Protein AF-A0A382K714-F1 (afdb_monomer)

Mean predicted aligned error: 9.82 Å

Solvent-accessible surface ar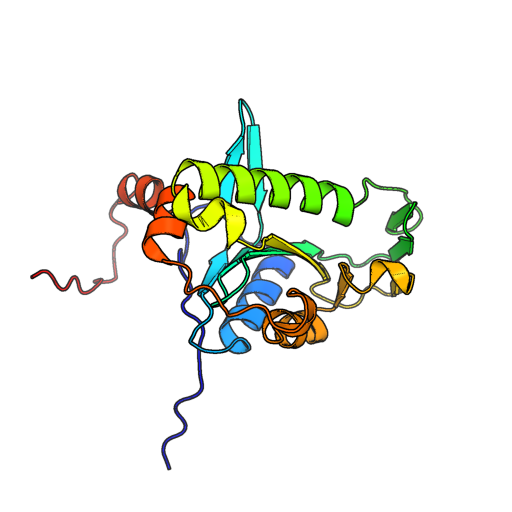ea (backbone atoms only — not comparable to full-atom values): 11906 Å² total; per-residue (Å²): 136,88,82,83,75,62,54,22,50,73,50,70,94,83,84,72,78,85,73,49,74,34,48,47,52,44,53,49,50,40,35,66,59,27,55,54,74,27,34,42,36,52,66,43,65,39,83,48,94,96,46,66,49,79,36,56,27,38,36,41,40,49,46,36,37,36,37,36,42,71,37,73,52,86,43,37,36,41,38,48,98,89,42,30,30,51,63,88,40,82,51,83,47,61,68,62,56,47,47,53,51,35,54,51,50,48,53,44,42,28,71,68,38,60,88,39,58,92,60,65,43,64,45,54,37,40,32,23,44,53,86,31,85,37,76,48,66,38,76,89,44,50,84,39,41,44,45,42,86,54,46,36,63,49,72,68,36,60,73,83,78,43,66,91,91,65,76,70,44,81,58,59,59,70,59,50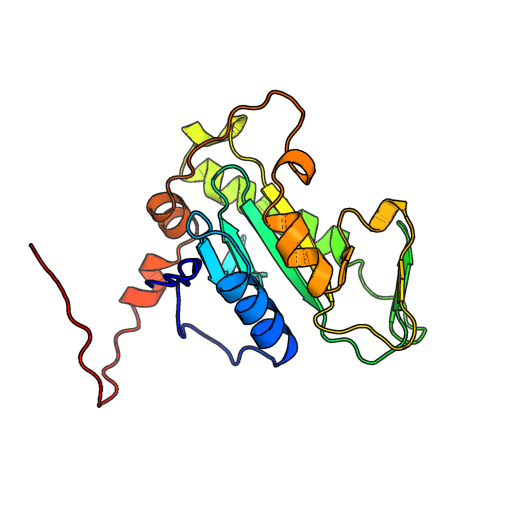,38,50,46,60,44,63,63,62,61,57,68,74,61,80,70,92,69,86,86,77,91,78,88,78,83,85,131

Nearest PDB structures (foldseek):
  8gh6-assembly1_A  TM=4.446E-01  e=1.178E-03  Bombyx mori
  8ibx-assembly1_C  TM=4.767E-01  e=1.523E-03  Bombyx mori
  8ibz-assembly1_C  TM=4.421E-01  e=1.538E-02  Bombyx mori
  1y88-assembly1_A  TM=4.914E-01  e=2.261E-02  Archaeoglobus fulgidus
  6p4w-assembly1_B  TM=5.221E-01  e=3.544E-02  Sulfurisphaera tokodaii str. 7

Organism: NCBI:txid408172

Sequence (203 aa):
MNYFQHVAEQWNLHGGEPVNDAESMVIRALVDGLPDDHTVIPSISIPHRRRRDEIDAIVVTPHVLVLVETKGIYKPVRVTEQLYEVGGERRDHPVNITELKAKRLKGKVVKALPDLKRKLWVHHQVVFAWQPPIYDVEESMKRWVCLLPQAVGRIADPELFTSPGNVPVDLPVDKVLQALGVGAEARRRQETFKQYRTNVLLE

Secondary structure (DSSP, 8-state):
-------PEEP-SS-SSPPPHHHHHHHHHHHHHS-TT-EEEEEEEEEETTEEEEEEEEEE-SSEEEEEEEE---S-EEE-SS-EEETTEEE--HHHHHHHHHHHHHHHHHHH-GGGTTT-EEEEEEEESS--SSEEE-GGGTTTEEEHHHHHHHHH-GGGTS-TT-------HHHHHHHHTHHHHHHTT----SS--------

Radius of gyration: 17.84 Å; Cα contacts (8 Å, |Δi|>4): 333; chains: 1; bounding box: 52×54×41 Å

Foldseek 3Di:
DDPPQFFAAEDPPDQDDDQDPQLVLLQVLQRNQAGNQKYKYAFAWFDDPPDTDTFGIWIDHLQAIEGEAEDAAQFAWAADPVFTDGNNDTDDHVQVVQVVVQVVLLVLLCVLVVVCNVRYHYHYAYEYSDDHPHDHHDPVCPLRYDYSVVPSVCVNDCCSRDPPPDDGHRDPVVSSCVSSVVPVSVVVPPDDDDDDDDDDDDD

pLDDT: mean 78.13, std 22.32, range [25.03, 98.62]

Structure (mmCIF, N/CA/C/O backbone):
data_AF-A0A382K714-F1
#
_entry.id   AF-A0A382K714-F1
#
loop_
_atom_site.group_PDB
_atom_site.id
_atom_site.type_symbol
_atom_site.label_atom_id
_atom_site.label_alt_id
_atom_site.label_comp_id
_atom_site.label_asym_id
_atom_site.label_entity_id
_atom_site.label_seq_id
_atom_site.pdbx_PDB_ins_code
_atom_site.Cartn_x
_atom_site.Cartn_y
_atom_site.Cartn_z
_atom_site.occupancy
_atom_site.B_iso_or_equiv
_atom_site.auth_seq_id
_atom_site.auth_comp_id
_atom_site.auth_asym_id
_atom_site.auth_atom_id
_atom_site.pdbx_PDB_model_num
ATOM 1 N N . MET A 1 1 ? -12.607 -35.360 3.530 1.00 33.28 1 MET A N 1
ATOM 2 C CA . MET A 1 1 ? -11.443 -34.534 3.910 1.00 33.28 1 MET A CA 1
ATOM 3 C C . MET A 1 1 ? -11.775 -33.119 3.461 1.00 33.28 1 MET A C 1
ATOM 5 O O . MET A 1 1 ? -11.770 -32.866 2.267 1.00 33.28 1 MET A O 1
ATOM 9 N N . ASN A 1 2 ? -12.257 -32.280 4.381 1.00 31.95 2 ASN A N 1
ATOM 10 C CA . ASN A 1 2 ? -12.770 -30.942 4.070 1.00 31.95 2 ASN A CA 1
ATOM 11 C C . ASN A 1 2 ? -11.602 -29.957 3.961 1.00 31.95 2 ASN A C 1
ATOM 13 O O . ASN A 1 2 ? -10.974 -29.662 4.972 1.00 31.95 2 ASN A O 1
ATOM 17 N N . TYR A 1 3 ? -11.334 -29.452 2.758 1.00 29.95 3 TYR A N 1
ATOM 18 C CA . TYR A 1 3 ? -10.496 -28.272 2.540 1.00 29.95 3 TYR A CA 1
ATOM 19 C C . TYR A 1 3 ? -11.421 -27.058 2.415 1.00 29.95 3 TYR A C 1
ATOM 21 O O . TYR A 1 3 ? -11.871 -26.726 1.323 1.00 29.95 3 TYR A O 1
ATOM 29 N N . PHE A 1 4 ? -11.749 -26.419 3.537 1.00 34.72 4 PHE A N 1
ATOM 30 C CA . PHE A 1 4 ? -12.212 -25.033 3.507 1.00 34.72 4 PHE A CA 1
ATOM 31 C C . PHE A 1 4 ? -10.948 -24.169 3.444 1.00 34.7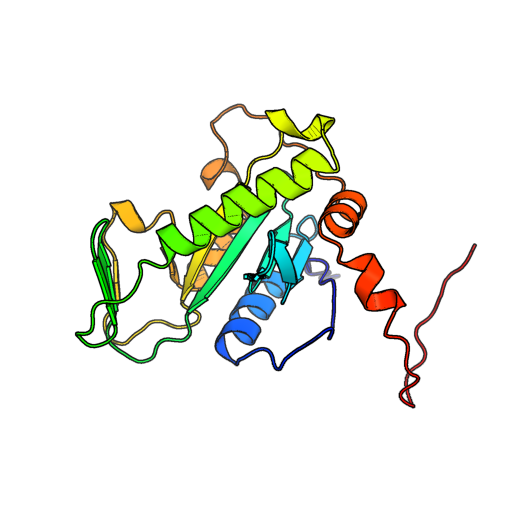2 4 PHE A C 1
ATOM 33 O O . PHE A 1 4 ? -10.214 -24.094 4.424 1.00 34.72 4 PHE A O 1
ATOM 40 N N . GLN A 1 5 ? -10.625 -23.633 2.264 1.00 37.00 5 GLN A N 1
ATOM 41 C CA . GLN A 1 5 ? -9.500 -22.712 2.085 1.00 37.00 5 GLN A CA 1
ATOM 42 C C . GLN A 1 5 ? -9.974 -21.280 2.356 1.00 37.00 5 GLN A C 1
ATOM 44 O O . GLN A 1 5 ? -11.007 -20.863 1.841 1.00 37.00 5 GLN A O 1
ATOM 49 N N . HIS A 1 6 ? -9.221 -20.593 3.212 1.00 37.22 6 HIS A N 1
ATOM 50 C CA . HIS A 1 6 ? -9.400 -19.219 3.679 1.00 37.22 6 HIS A CA 1
ATOM 51 C C . HIS A 1 6 ? -9.548 -18.226 2.514 1.00 37.22 6 HIS A C 1
ATOM 53 O O . HIS A 1 6 ? -8.746 -18.264 1.584 1.00 37.22 6 HIS A O 1
ATOM 59 N N . VAL A 1 7 ? -10.557 -17.351 2.563 1.00 43.78 7 VAL A N 1
ATOM 60 C CA . VAL A 1 7 ? -10.784 -16.285 1.570 1.00 43.78 7 VAL A CA 1
ATOM 61 C C . VAL A 1 7 ? -11.096 -14.995 2.327 1.00 43.78 7 VAL A C 1
ATOM 63 O O . VAL A 1 7 ? -12.019 -14.984 3.141 1.00 43.78 7 VAL A O 1
ATOM 66 N N . ALA A 1 8 ? -10.341 -13.924 2.069 1.00 41.22 8 ALA A N 1
ATOM 67 C CA . ALA A 1 8 ? -10.614 -12.601 2.630 1.00 41.22 8 ALA A CA 1
ATOM 68 C C . ALA A 1 8 ? -11.960 -12.055 2.119 1.00 41.22 8 ALA A C 1
ATOM 70 O O . ALA A 1 8 ? -12.325 -12.254 0.956 1.00 41.22 8 ALA A O 1
ATOM 71 N N . GLU A 1 9 ? -12.700 -11.323 2.956 1.00 47.41 9 GLU A N 1
ATOM 72 C CA . GLU A 1 9 ? -13.953 -10.705 2.514 1.00 47.41 9 GLU A CA 1
ATOM 73 C C . GLU A 1 9 ? -13.652 -9.554 1.537 1.00 47.41 9 GLU A C 1
ATOM 75 O O . GLU A 1 9 ? -12.946 -8.594 1.865 1.00 47.41 9 GLU A O 1
ATOM 80 N N . GLN A 1 10 ? -14.190 -9.648 0.317 1.00 48.81 10 GLN A N 1
ATOM 81 C CA . GLN A 1 10 ? -14.141 -8.571 -0.668 1.00 48.81 10 GLN A CA 1
ATOM 82 C C . GLN A 1 10 ? -15.401 -7.714 -0.557 1.00 48.81 10 GLN A C 1
ATOM 84 O O . GLN A 1 10 ? -16.509 -8.157 -0.864 1.00 48.81 10 GLN A O 1
ATOM 89 N N . TRP A 1 11 ? -15.224 -6.446 -0.202 1.00 50.19 11 TRP A N 1
ATOM 90 C CA . TRP A 1 11 ? -16.314 -5.474 -0.197 1.00 50.19 11 TRP A CA 1
ATOM 91 C C . TRP A 1 11 ? -16.305 -4.670 -1.504 1.00 50.19 11 TRP A C 1
ATOM 93 O O . TRP A 1 11 ? -15.238 -4.279 -1.953 1.00 50.19 11 TRP A O 1
ATOM 103 N N . ASN A 1 12 ? -17.472 -4.362 -2.091 1.00 51.47 12 ASN A N 1
ATOM 104 C CA . ASN A 1 12 ? -17.633 -3.552 -3.320 1.00 51.47 12 ASN A CA 1
ATOM 105 C C . ASN A 1 12 ? -17.352 -4.289 -4.654 1.00 51.47 12 ASN A C 1
ATOM 107 O O . ASN A 1 12 ? -16.417 -3.963 -5.382 1.00 51.47 12 ASN A O 1
ATOM 111 N N . LEU A 1 13 ? -18.201 -5.269 -5.003 1.00 45.06 13 LEU A N 1
ATOM 112 C CA . LEU A 1 13 ? -17.992 -6.118 -6.184 1.00 45.06 13 LEU A CA 1
ATOM 113 C C . LEU A 1 13 ? -18.008 -5.354 -7.518 1.00 45.06 13 LEU A C 1
ATOM 115 O O . LEU A 1 13 ? -17.270 -5.776 -8.384 1.00 45.06 13 LEU A O 1
ATOM 119 N N . HIS A 1 14 ? -18.730 -4.229 -7.666 1.00 42.91 14 HIS A N 1
ATOM 120 C CA . HIS A 1 14 ? -18.546 -3.237 -8.747 1.00 42.91 14 HIS A CA 1
ATOM 121 C C . HIS A 1 14 ? -19.260 -1.911 -8.415 1.00 42.91 14 HIS A C 1
ATOM 123 O O . HIS A 1 14 ? -20.487 -1.825 -8.477 1.00 42.91 14 HIS A O 1
ATOM 129 N N . GLY A 1 15 ? -18.488 -0.868 -8.084 1.00 41.16 15 GLY A N 1
ATOM 130 C CA . GLY A 1 15 ? -18.997 0.449 -7.669 1.00 41.16 15 GLY A CA 1
ATOM 131 C C . GLY A 1 15 ? -18.509 1.668 -8.469 1.00 41.16 15 GLY A C 1
ATOM 132 O O . GLY A 1 15 ? -19.006 2.767 -8.217 1.00 41.16 15 GLY A O 1
ATOM 133 N N . GLY A 1 16 ? -17.609 1.519 -9.451 1.00 47.25 16 GLY A N 1
ATOM 134 C CA . GLY A 1 1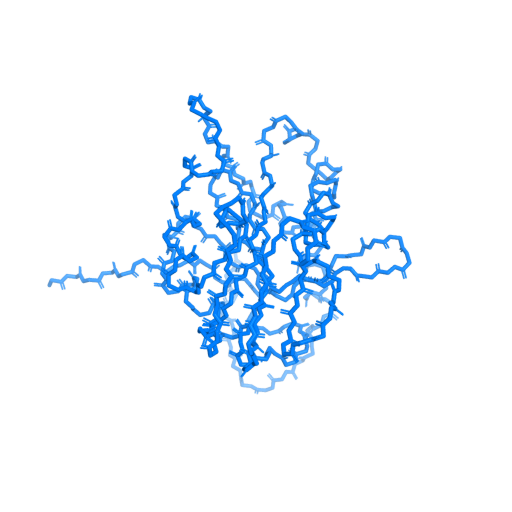6 ? -17.205 2.610 -10.352 1.00 47.25 16 GLY A CA 1
ATOM 135 C C . GLY A 1 16 ? -15.829 2.414 -11.000 1.00 47.25 16 GLY A C 1
ATOM 136 O O . GLY A 1 16 ? -14.872 2.159 -10.284 1.00 47.25 16 GLY A O 1
ATOM 137 N N . GLU A 1 17 ? -15.786 2.604 -12.327 1.00 43.38 17 GLU A N 1
ATOM 138 C CA . GLU A 1 17 ? -14.652 2.497 -13.276 1.00 43.38 17 GLU A CA 1
ATOM 139 C C . GLU A 1 17 ? -14.134 1.068 -13.580 1.00 43.38 17 GLU A C 1
ATOM 141 O O . GLU A 1 17 ? -14.195 0.186 -12.720 1.00 43.38 17 GLU A O 1
ATOM 146 N N . PRO A 1 18 ? -13.667 0.793 -14.820 1.00 47.59 18 PRO A N 1
ATOM 147 C CA . PRO A 1 18 ? -13.027 -0.476 -15.156 1.00 47.59 18 PRO A CA 1
ATOM 148 C C . PRO A 1 18 ? -11.745 -0.638 -14.336 1.00 47.59 18 PRO A C 1
ATOM 150 O O . PRO A 1 18 ? -10.806 0.142 -14.489 1.00 47.59 18 PRO A O 1
ATOM 153 N N . VAL A 1 19 ? -11.694 -1.671 -13.497 1.00 64.69 19 VAL A N 1
ATOM 154 C CA . VAL A 1 19 ? -10.458 -2.096 -12.834 1.00 64.69 19 VAL A CA 1
ATOM 155 C C . VAL A 1 19 ? -9.490 -2.525 -13.935 1.00 64.69 19 VAL A C 1
ATOM 157 O O . VAL A 1 19 ? -9.797 -3.441 -14.701 1.00 64.69 19 VAL A O 1
ATOM 160 N N . ASN A 1 20 ? -8.346 -1.851 -14.066 1.00 83.50 20 ASN A N 1
ATOM 161 C CA . ASN A 1 20 ? -7.366 -2.242 -15.082 1.00 83.50 20 ASN A CA 1
ATOM 162 C C . ASN A 1 20 ? -6.796 -3.645 -14.776 1.00 83.50 20 ASN A C 1
ATOM 164 O O . ASN A 1 20 ? -6.920 -4.154 -13.658 1.00 83.50 20 ASN A O 1
ATOM 168 N N . ASP A 1 21 ? -6.166 -4.290 -15.761 1.00 89.06 21 ASP A N 1
ATOM 169 C CA . ASP A 1 21 ? -5.655 -5.663 -15.606 1.00 89.06 21 ASP A CA 1
ATOM 170 C C . ASP A 1 21 ? -4.677 -5.805 -14.428 1.00 89.06 21 ASP A C 1
ATOM 172 O O . ASP A 1 21 ? -4.663 -6.825 -13.736 1.00 89.06 21 ASP A O 1
ATOM 176 N N . ALA A 1 22 ? -3.873 -4.769 -14.168 1.00 92.69 22 ALA A N 1
ATOM 177 C CA . ALA A 1 22 ? -2.907 -4.761 -13.078 1.00 92.69 22 ALA A CA 1
ATOM 178 C C . ALA A 1 22 ? -3.603 -4.738 -11.711 1.00 92.69 22 ALA A C 1
ATOM 180 O O . ALA A 1 22 ? -3.298 -5.569 -10.858 1.00 92.69 22 ALA A O 1
ATOM 181 N N . GLU A 1 23 ? -4.548 -3.820 -11.513 1.00 90.44 23 GLU A N 1
ATOM 182 C CA . GLU A 1 23 ? -5.353 -3.712 -10.295 1.00 90.44 23 GLU A CA 1
ATOM 183 C C . GLU A 1 23 ? -6.158 -4.987 -10.060 1.00 90.44 23 GLU A C 1
ATOM 185 O O . GLU A 1 23 ? -6.135 -5.523 -8.956 1.00 90.44 23 GLU A O 1
ATOM 190 N N . SER A 1 24 ? -6.787 -5.530 -11.107 1.00 89.88 24 SER A N 1
ATOM 191 C CA . SER A 1 24 ? -7.563 -6.772 -11.029 1.00 89.88 24 SER A CA 1
ATOM 192 C C . SER A 1 24 ? -6.700 -7.931 -10.542 1.00 89.88 24 SER A C 1
ATOM 194 O O . SER A 1 24 ? -7.115 -8.705 -9.680 1.00 89.88 24 SER A O 1
ATOM 196 N N . MET A 1 25 ? -5.475 -8.039 -11.062 1.00 93.31 25 MET A N 1
ATOM 197 C CA . MET A 1 25 ? -4.546 -9.089 -10.664 1.00 93.31 25 MET A CA 1
ATOM 198 C C . MET A 1 25 ? -4.060 -8.916 -9.220 1.00 93.31 25 MET A C 1
ATOM 200 O O . MET A 1 25 ? -3.977 -9.904 -8.491 1.00 93.31 25 MET A O 1
ATOM 204 N N . VAL A 1 26 ? -3.778 -7.681 -8.789 1.00 95.12 26 VAL A N 1
ATOM 205 C CA . VAL A 1 26 ? -3.386 -7.397 -7.401 1.00 95.12 26 VAL A CA 1
ATOM 206 C C . VAL A 1 26 ? -4.533 -7.704 -6.441 1.00 95.12 26 VAL A C 1
ATOM 208 O O . VAL A 1 26 ? -4.329 -8.444 -5.484 1.00 95.12 26 VAL A O 1
ATOM 211 N N . ILE A 1 27 ? -5.739 -7.196 -6.710 1.00 92.25 27 ILE A N 1
ATOM 212 C CA . ILE A 1 27 ? -6.928 -7.425 -5.876 1.00 92.25 27 ILE A CA 1
ATOM 213 C C . ILE A 1 27 ? -7.192 -8.921 -5.742 1.00 92.25 27 ILE A C 1
ATOM 215 O O . ILE A 1 27 ? -7.339 -9.411 -4.626 1.00 92.25 27 ILE A O 1
ATOM 219 N N . ARG A 1 28 ? -7.187 -9.658 -6.858 1.00 92.12 28 ARG A N 1
ATOM 220 C CA . ARG A 1 28 ? -7.412 -11.104 -6.844 1.00 92.12 28 ARG A CA 1
ATOM 221 C C . ARG A 1 28 ? -6.377 -11.837 -5.996 1.00 92.12 28 ARG A C 1
ATOM 223 O O . ARG A 1 28 ? -6.750 -12.639 -5.155 1.00 92.12 28 ARG A O 1
ATOM 230 N N . ALA A 1 29 ? -5.093 -11.539 -6.172 1.00 93.94 29 ALA A N 1
ATOM 231 C CA . ALA A 1 29 ? -4.042 -12.180 -5.386 1.00 93.94 29 ALA A CA 1
ATOM 232 C C . ALA A 1 29 ? -4.130 -11.848 -3.885 1.00 93.94 29 ALA A C 1
ATOM 234 O O . ALA A 1 29 ? -3.800 -12.696 -3.061 1.00 93.94 29 ALA A O 1
ATOM 235 N N . LEU A 1 30 ? -4.578 -10.641 -3.521 1.00 93.81 30 LEU A N 1
ATOM 236 C CA . LEU A 1 30 ? -4.829 -10.283 -2.123 1.00 93.81 30 LEU A CA 1
ATOM 237 C C . LEU A 1 30 ? -6.030 -11.050 -1.557 1.00 93.81 30 LEU A C 1
ATOM 239 O O . LEU A 1 30 ? -5.922 -11.606 -0.473 1.00 93.81 30 LEU A O 1
ATOM 243 N N . VAL A 1 31 ? -7.147 -11.119 -2.283 1.00 90.50 31 VAL A N 1
ATOM 244 C CA . VAL A 1 31 ? -8.353 -11.839 -1.837 1.00 90.50 31 VAL A CA 1
ATOM 245 C C . VAL A 1 31 ? -8.097 -13.344 -1.705 1.00 90.50 31 VAL A C 1
ATOM 247 O O . VAL A 1 31 ? -8.475 -13.940 -0.699 1.00 90.50 31 VAL A O 1
ATOM 250 N N . ASP A 1 32 ? -7.418 -13.936 -2.690 1.00 91.50 32 ASP A N 1
ATOM 251 C CA . ASP A 1 32 ? -7.131 -15.375 -2.747 1.00 91.50 32 ASP A CA 1
ATOM 252 C C . ASP A 1 32 ? -6.011 -15.796 -1.772 1.00 91.50 32 ASP A C 1
ATOM 254 O O . ASP A 1 32 ? -5.868 -16.979 -1.467 1.00 91.50 32 ASP A O 1
ATOM 258 N N . GLY A 1 33 ? -5.163 -14.853 -1.341 1.00 91.00 33 GLY A N 1
ATOM 259 C CA . GLY A 1 33 ? -3.922 -15.151 -0.621 1.00 91.00 33 GLY A CA 1
ATOM 260 C C . GLY A 1 33 ? -3.850 -14.655 0.822 1.00 91.00 33 GLY A C 1
ATOM 261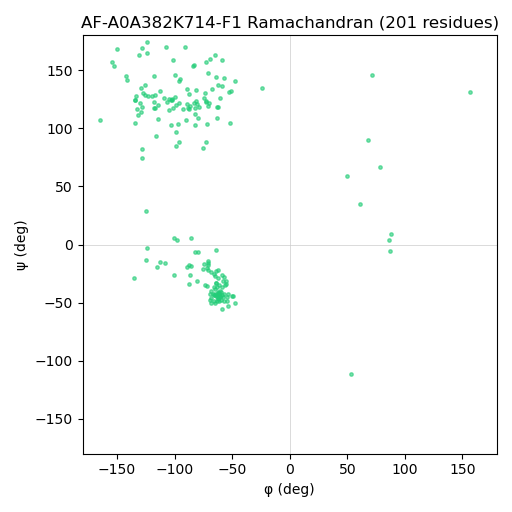 O O . GLY A 1 33 ? -2.997 -15.137 1.570 1.00 91.00 33 GLY A O 1
ATOM 262 N N . LEU A 1 34 ? -4.680 -13.687 1.219 1.00 91.56 34 LEU A N 1
ATOM 263 C CA . LEU A 1 34 ? -4.689 -13.170 2.587 1.00 91.56 34 LEU A CA 1
ATOM 264 C C . LEU A 1 34 ? -5.533 -14.048 3.527 1.00 91.56 34 LEU A C 1
ATOM 266 O O . LEU A 1 34 ? -6.464 -14.715 3.074 1.00 91.56 34 LEU A O 1
ATOM 270 N N . PRO A 1 35 ? -5.233 -14.034 4.839 1.00 88.69 35 PRO A N 1
ATOM 271 C CA . PRO A 1 35 ? -6.064 -14.698 5.840 1.00 88.69 35 PRO A CA 1
ATOM 272 C C . PRO A 1 35 ? -7.516 -14.181 5.857 1.00 88.69 35 PRO A C 1
ATOM 274 O O . PRO A 1 35 ? -7.804 -13.066 5.423 1.00 88.69 35 PRO A O 1
ATOM 277 N N . ASP A 1 36 ? -8.435 -14.985 6.389 1.00 83.62 36 ASP A N 1
ATOM 278 C CA . ASP A 1 36 ? -9.880 -14.699 6.427 1.00 83.62 36 ASP A CA 1
ATOM 279 C C . ASP A 1 36 ? -10.286 -13.579 7.403 1.00 83.62 36 ASP A C 1
ATOM 281 O O . ASP A 1 36 ? -11.381 -13.030 7.295 1.00 83.62 36 ASP A O 1
ATOM 285 N N . ASP A 1 37 ? -9.393 -13.186 8.309 1.00 83.56 37 ASP A N 1
ATOM 286 C CA . ASP A 1 37 ? -9.532 -12.016 9.180 1.00 83.56 37 ASP A CA 1
ATOM 287 C C . ASP A 1 37 ? -9.054 -10.702 8.523 1.00 83.56 37 ASP A C 1
ATOM 289 O O . ASP A 1 37 ? -9.033 -9.646 9.163 1.00 83.56 37 ASP A O 1
ATOM 293 N N . HIS A 1 38 ? -8.688 -10.749 7.238 1.00 88.00 38 HIS A N 1
ATOM 294 C CA . HIS A 1 38 ? -8.395 -9.574 6.425 1.00 88.00 38 HIS A CA 1
ATOM 295 C C . HIS A 1 38 ? -9.592 -9.211 5.540 1.00 88.00 38 HIS A C 1
ATOM 297 O O . HIS A 1 38 ? -10.296 -10.063 5.000 1.00 88.00 38 HIS A O 1
ATOM 303 N N . THR A 1 39 ? -9.787 -7.914 5.321 1.00 87.56 39 THR A N 1
ATOM 304 C CA . THR A 1 39 ? -10.791 -7.393 4.385 1.00 87.56 39 THR A CA 1
ATOM 305 C C . THR A 1 39 ? -10.104 -6.583 3.297 1.00 87.56 39 THR A C 1
ATOM 307 O O . THR A 1 39 ? -9.360 -5.646 3.595 1.00 87.56 39 THR A O 1
ATOM 310 N N . VAL A 1 40 ? -10.381 -6.897 2.031 1.00 89.31 40 VAL A N 1
ATOM 311 C CA . VAL A 1 40 ? -9.859 -6.148 0.878 1.00 89.31 40 VAL A CA 1
ATOM 312 C C . VAL A 1 40 ? -10.956 -5.239 0.328 1.00 89.31 40 VAL A C 1
ATOM 314 O O . VAL A 1 40 ? -12.043 -5.688 -0.035 1.00 89.31 40 VAL A O 1
ATOM 317 N N . ILE A 1 41 ? -10.660 -3.943 0.249 1.00 86.56 41 ILE A N 1
ATOM 318 C CA . ILE A 1 41 ? -11.570 -2.903 -0.236 1.00 86.56 41 ILE A CA 1
ATOM 319 C C . ILE A 1 41 ? -10.970 -2.288 -1.511 1.00 86.56 41 ILE A C 1
ATOM 321 O O . ILE A 1 41 ? -10.144 -1.377 -1.406 1.00 86.56 41 ILE A O 1
ATOM 325 N N . PRO A 1 42 ? -11.337 -2.774 -2.706 1.00 84.56 42 PRO A N 1
ATOM 326 C CA . PRO A 1 42 ? -10.893 -2.211 -3.974 1.00 84.56 42 PRO A CA 1
ATOM 327 C C . PRO A 1 42 ? -11.555 -0.866 -4.309 1.00 84.56 42 PRO A C 1
ATOM 329 O O . PRO A 1 42 ? -12.669 -0.563 -3.868 1.00 84.56 42 PRO A O 1
ATOM 332 N N . SER A 1 43 ? -10.866 -0.099 -5.156 1.00 72.06 43 SER A N 1
ATOM 333 C CA . SER A 1 43 ? -11.383 1.049 -5.913 1.00 72.06 43 SER A CA 1
ATOM 334 C C . SER A 1 43 ? -12.148 2.048 -5.047 1.00 72.06 43 SER A C 1
ATOM 336 O O . SER A 1 43 ? -13.330 2.336 -5.262 1.00 72.06 43 SER A O 1
ATOM 338 N N . ILE A 1 44 ? -11.465 2.585 -4.036 1.00 73.88 44 ILE A N 1
ATOM 339 C CA . ILE A 1 44 ? -12.050 3.553 -3.116 1.00 73.88 44 ILE A CA 1
ATOM 340 C C . ILE A 1 44 ? -11.582 4.971 -3.429 1.00 73.88 44 ILE A C 1
ATOM 342 O O . ILE A 1 44 ? -10.398 5.298 -3.411 1.00 73.88 44 ILE A O 1
ATOM 346 N N . SER A 1 45 ? -12.551 5.859 -3.642 1.00 73.69 45 SER A N 1
ATOM 347 C CA . SER A 1 45 ? -12.305 7.293 -3.747 1.00 73.69 45 SER A CA 1
ATOM 348 C C . SER A 1 45 ? -12.549 7.963 -2.393 1.00 73.69 45 SER A C 1
ATOM 350 O O . SER A 1 45 ? -13.665 7.958 -1.866 1.00 73.69 45 SER A O 1
ATOM 352 N N . ILE A 1 46 ? -11.534 8.631 -1.852 1.00 70.25 46 ILE A N 1
ATOM 353 C CA . ILE A 1 46 ? -11.643 9.393 -0.609 1.00 70.25 46 ILE A CA 1
ATOM 354 C C . ILE A 1 46 ? -11.770 10.890 -0.923 1.00 70.25 46 ILE A C 1
ATOM 356 O O . ILE A 1 46 ? -10.825 11.493 -1.433 1.00 70.25 46 ILE A O 1
ATOM 360 N N . PRO A 1 47 ? -12.892 11.549 -0.564 1.00 67.69 47 PRO A N 1
ATOM 361 C CA . PRO A 1 47 ? -12.995 12.998 -0.669 1.00 67.69 47 PRO A CA 1
ATOM 362 C C . PRO A 1 47 ? -11.937 13.700 0.189 1.00 67.69 47 PRO A C 1
ATOM 364 O O . PRO A 1 47 ? -11.863 13.493 1.404 1.00 67.69 47 PRO A O 1
ATOM 367 N N . HIS A 1 48 ? -11.158 14.584 -0.432 1.00 68.06 48 HIS A N 1
ATOM 368 C CA . HIS A 1 48 ? -10.188 15.446 0.228 1.00 68.06 48 HIS A CA 1
ATOM 369 C C . HIS A 1 48 ? -10.295 16.891 -0.287 1.00 68.06 48 HIS A C 1
ATOM 371 O O . HIS A 1 48 ? -9.829 17.244 -1.373 1.00 68.06 48 HIS A O 1
ATOM 377 N N . ARG A 1 49 ? -10.893 17.771 0.530 1.00 72.81 49 ARG A N 1
ATOM 378 C CA . ARG A 1 49 ? -11.209 19.165 0.164 1.00 72.81 49 ARG A CA 1
ATOM 379 C C . ARG A 1 49 ? -12.024 19.227 -1.140 1.00 72.81 49 ARG A C 1
ATOM 381 O O . ARG A 1 49 ? -13.179 18.827 -1.136 1.00 72.81 49 ARG A O 1
ATOM 388 N N . ARG A 1 50 ? -11.439 19.744 -2.228 1.00 71.06 50 ARG A N 1
ATOM 389 C CA . ARG A 1 50 ? -12.062 19.874 -3.561 1.00 71.06 50 ARG A CA 1
ATOM 390 C C . ARG A 1 50 ? -11.629 18.775 -4.545 1.00 71.06 50 ARG A C 1
ATOM 392 O O . ARG A 1 50 ? -11.946 18.874 -5.723 1.00 71.06 50 ARG A O 1
ATOM 399 N N . ARG A 1 51 ? -10.865 17.774 -4.095 1.00 72.56 51 ARG A N 1
ATOM 400 C CA . ARG A 1 51 ? -10.367 16.659 -4.917 1.00 72.56 51 ARG A CA 1
ATOM 401 C C . ARG A 1 51 ? -10.789 15.323 -4.306 1.00 72.56 51 ARG A C 1
ATOM 403 O O . ARG A 1 51 ? -11.204 15.279 -3.147 1.00 72.56 51 ARG A O 1
ATOM 410 N N . ARG A 1 52 ? -10.689 14.247 -5.080 1.00 70.00 52 ARG A N 1
ATOM 411 C CA . ARG A 1 52 ? -10.799 12.874 -4.581 1.00 70.00 52 ARG A CA 1
ATOM 412 C C . ARG A 1 52 ? -9.435 12.214 -4.720 1.00 70.00 52 ARG A C 1
ATOM 414 O O . ARG A 1 52 ? -8.795 12.376 -5.753 1.00 70.00 52 ARG A O 1
ATOM 421 N N . ASP A 1 53 ? -8.986 11.557 -3.661 1.00 76.94 53 ASP A N 1
ATOM 422 C CA . ASP A 1 53 ? -7.839 10.662 -3.737 1.00 76.94 53 ASP A CA 1
ATOM 423 C C . ASP A 1 53 ? -8.369 9.290 -4.144 1.00 76.94 53 ASP A C 1
ATOM 425 O O . ASP A 1 53 ? -9.166 8.699 -3.416 1.00 76.94 53 ASP A O 1
ATOM 429 N N . GLU A 1 54 ? -7.950 8.811 -5.307 1.00 82.69 54 GLU A N 1
ATOM 430 C CA . GLU A 1 54 ? -8.213 7.443 -5.749 1.00 82.69 54 GLU A CA 1
ATOM 431 C C . GLU A 1 54 ? -7.200 6.504 -5.101 1.00 82.69 54 GLU A C 1
ATOM 433 O O . GLU A 1 54 ? -6.002 6.807 -5.028 1.00 82.69 54 GLU A O 1
ATOM 438 N N . ILE A 1 55 ? -7.704 5.403 -4.561 1.00 86.12 55 ILE A N 1
ATOM 439 C CA . ILE A 1 55 ? -6.924 4.363 -3.906 1.00 86.12 55 ILE A CA 1
ATOM 440 C C . ILE A 1 55 ? -7.351 3.031 -4.506 1.00 86.12 55 ILE A C 1
ATOM 442 O O . ILE A 1 55 ? -8.522 2.654 -4.417 1.00 86.12 55 ILE A O 1
ATOM 446 N N . ASP A 1 56 ? -6.379 2.324 -5.068 1.00 90.38 56 ASP A N 1
ATOM 447 C CA . ASP A 1 56 ? -6.609 1.087 -5.810 1.00 90.38 56 ASP A CA 1
ATOM 448 C C . ASP A 1 56 ? -7.132 -0.017 -4.888 1.00 90.38 56 ASP A C 1
ATOM 450 O O . ASP A 1 56 ? -8.104 -0.691 -5.221 1.00 90.38 56 ASP A O 1
ATOM 454 N N . ALA A 1 57 ? -6.544 -0.159 -3.694 1.00 91.38 57 ALA A N 1
ATOM 455 C CA . ALA A 1 57 ? -7.120 -0.972 -2.630 1.00 91.38 57 ALA A CA 1
ATOM 456 C C . ALA A 1 57 ? -6.715 -0.503 -1.224 1.00 91.38 57 ALA A C 1
ATOM 458 O O . ALA A 1 57 ? -5.647 0.071 -0.999 1.00 91.38 57 ALA A O 1
ATOM 459 N N . ILE A 1 58 ? -7.571 -0.793 -0.248 1.00 91.75 58 ILE A N 1
ATOM 460 C CA . ILE A 1 58 ? -7.239 -0.766 1.177 1.00 91.75 58 ILE A CA 1
ATOM 461 C C . ILE A 1 58 ? -7.408 -2.181 1.710 1.00 91.75 58 ILE A C 1
ATOM 463 O O . ILE A 1 58 ? -8.468 -2.775 1.540 1.00 91.75 58 ILE A O 1
ATOM 467 N N . VAL A 1 59 ? -6.389 -2.695 2.388 1.00 91.25 59 VAL A N 1
ATOM 468 C CA . VAL A 1 59 ? -6.504 -3.915 3.183 1.00 91.25 59 VAL A CA 1
ATOM 469 C C . VAL A 1 59 ? -6.687 -3.519 4.640 1.00 91.25 59 VAL A C 1
ATOM 471 O O . VAL A 1 59 ? -5.848 -2.822 5.218 1.00 91.25 59 VAL A O 1
ATOM 474 N N . VAL A 1 60 ? -7.802 -3.940 5.223 1.00 88.31 60 VAL A N 1
ATOM 475 C CA . VAL A 1 60 ? -8.029 -3.885 6.663 1.00 88.31 60 VAL A CA 1
ATOM 476 C C . VAL A 1 60 ? -7.517 -5.197 7.226 1.00 88.31 60 VAL A C 1
ATOM 478 O O . VAL A 1 60 ? -8.120 -6.238 6.992 1.00 88.31 60 VAL A O 1
ATOM 481 N N . THR A 1 61 ? -6.383 -5.151 7.915 1.00 85.06 61 THR A N 1
ATOM 482 C CA . THR A 1 61 ? -5.929 -6.281 8.729 1.00 85.06 61 THR A CA 1
ATOM 483 C C . THR A 1 61 ? -6.465 -6.105 10.149 1.00 85.06 61 THR A C 1
ATOM 485 O O . THR A 1 61 ? -6.913 -5.003 10.504 1.00 85.06 61 THR A O 1
ATOM 488 N N . PRO A 1 62 ? -6.356 -7.117 11.020 1.00 78.25 62 PRO A N 1
ATOM 489 C CA . PRO A 1 62 ? -6.748 -6.950 12.412 1.00 78.25 62 PRO A CA 1
ATOM 490 C C . PRO A 1 62 ? -5.895 -5.918 13.177 1.00 78.25 62 PRO A C 1
ATOM 492 O O . PRO A 1 62 ? -6.131 -5.707 14.362 1.00 78.25 62 PRO A O 1
ATOM 495 N N . HIS A 1 63 ? -4.839 -5.328 12.588 1.00 77.31 63 HIS A N 1
ATOM 496 C CA . HIS A 1 63 ? -3.878 -4.470 13.311 1.00 77.31 63 HIS A CA 1
ATOM 497 C C . HIS A 1 63 ? -3.522 -3.171 12.574 1.00 77.31 63 HIS A C 1
ATOM 499 O O . HIS A 1 63 ? -3.174 -2.167 13.204 1.00 77.31 63 HIS A O 1
ATOM 505 N N . VAL A 1 64 ? -3.568 -3.177 11.240 1.00 86.12 64 VAL A N 1
ATOM 506 C CA . VAL A 1 64 ? -3.059 -2.099 10.388 1.00 86.12 64 VAL A CA 1
ATOM 507 C C . VAL A 1 64 ? -4.000 -1.899 9.205 1.00 86.12 64 VAL A C 1
ATOM 509 O O . VAL A 1 64 ? -4.501 -2.850 8.614 1.00 86.12 64 VAL A O 1
ATOM 512 N N . LEU A 1 65 ? -4.213 -0.643 8.813 1.00 90.12 65 LEU A N 1
ATOM 513 C CA . LEU A 1 65 ? -4.746 -0.344 7.486 1.00 90.12 65 LEU A CA 1
ATOM 514 C C . LEU A 1 65 ? -3.592 -0.251 6.499 1.00 90.12 65 LEU A C 1
ATOM 516 O O . LEU A 1 65 ? -2.739 0.626 6.642 1.00 90.12 65 LEU A O 1
ATOM 520 N N . VAL A 1 66 ? -3.570 -1.108 5.486 1.00 93.25 66 VAL A N 1
ATOM 521 C CA . VAL A 1 66 ? -2.559 -1.050 4.430 1.00 93.25 66 VAL A CA 1
ATOM 522 C C . VAL A 1 66 ? -3.185 -0.478 3.171 1.00 93.25 66 VAL A C 1
ATOM 524 O O . VAL A 1 66 ? -4.080 -1.069 2.576 1.00 93.25 66 VAL A O 1
ATOM 527 N N . LEU A 1 67 ? -2.708 0.692 2.756 1.00 94.56 67 LEU A N 1
ATOM 528 C CA . LEU A 1 67 ? -3.069 1.272 1.469 1.00 94.56 67 LEU A CA 1
ATOM 529 C C . LEU A 1 67 ? -2.208 0.637 0.376 1.00 94.56 67 LEU A C 1
ATOM 531 O O . LEU A 1 67 ? -0.981 0.706 0.444 1.00 94.56 67 LEU A O 1
ATOM 535 N N . VAL A 1 68 ? -2.839 0.053 -0.634 1.00 96.00 68 VAL A N 1
ATOM 536 C CA . VAL A 1 68 ? -2.161 -0.579 -1.765 1.00 96.00 68 VAL A CA 1
ATOM 537 C C . VAL A 1 68 ? -2.313 0.308 -2.996 1.00 96.00 68 VAL A C 1
ATOM 539 O O . VAL A 1 68 ? -3.422 0.646 -3.401 1.00 96.00 68 VAL A O 1
ATOM 542 N N . GLU A 1 69 ? -1.180 0.698 -3.571 1.00 96.31 69 GLU A N 1
ATOM 543 C CA . GLU A 1 69 ? -1.089 1.384 -4.861 1.00 96.31 69 GLU A CA 1
ATOM 544 C C . GLU A 1 69 ? -0.490 0.411 -5.876 1.00 96.31 69 GLU A C 1
ATOM 546 O O . GLU A 1 69 ? 0.600 -0.123 -5.669 1.00 96.31 69 GLU A O 1
ATOM 551 N N . THR A 1 70 ? -1.172 0.209 -6.991 1.00 96.88 70 THR A N 1
ATOM 552 C CA . THR A 1 70 ? -0.816 -0.746 -8.030 1.00 96.88 70 THR A CA 1
ATOM 553 C C . THR A 1 70 ? -0.025 -0.076 -9.151 1.00 96.88 70 THR A C 1
ATOM 555 O O . THR A 1 70 ? -0.258 1.068 -9.556 1.00 96.88 70 THR A O 1
ATOM 558 N N . LYS A 1 71 ? 0.957 -0.805 -9.687 1.00 96.94 71 LYS A N 1
ATOM 559 C CA . LYS A 1 71 ? 1.709 -0.427 -10.886 1.00 96.94 71 LYS A CA 1
ATOM 560 C C . LYS A 1 71 ? 1.729 -1.576 -11.888 1.00 96.94 71 LYS A C 1
ATOM 562 O O . LYS A 1 71 ? 2.361 -2.604 -11.663 1.00 96.94 71 LYS A O 1
ATOM 567 N N . GLY A 1 72 ? 1.081 -1.362 -13.031 1.00 96.25 72 GLY A N 1
ATOM 568 C CA . GLY A 1 72 ? 1.207 -2.198 -14.222 1.00 96.25 72 GLY A CA 1
ATOM 569 C C . GLY A 1 72 ? 2.182 -1.582 -15.222 1.00 96.25 72 GLY A C 1
ATOM 570 O O . GLY A 1 72 ? 1.770 -0.843 -16.112 1.00 96.25 72 GLY A O 1
ATOM 571 N N . ILE A 1 73 ? 3.486 -1.826 -15.067 1.00 96.62 73 ILE A N 1
ATOM 572 C CA . ILE A 1 73 ? 4.525 -1.178 -15.884 1.00 96.62 73 ILE A CA 1
ATOM 573 C C . ILE A 1 73 ? 5.300 -2.219 -16.691 1.00 96.62 73 ILE A C 1
ATOM 575 O O . ILE A 1 73 ? 5.912 -3.120 -16.131 1.00 96.62 73 ILE A O 1
ATOM 579 N N . TYR A 1 74 ? 5.306 -2.063 -18.016 1.00 96.50 74 TYR A N 1
ATOM 580 C CA . TYR A 1 74 ? 6.045 -2.926 -18.953 1.00 96.50 74 TYR A CA 1
ATOM 581 C C . TYR A 1 74 ? 7.404 -2.350 -19.393 1.00 96.50 74 TYR A C 1
ATOM 583 O O . TYR A 1 74 ? 8.082 -2.925 -20.240 1.00 96.50 74 TYR A O 1
ATOM 591 N N . LYS A 1 75 ? 7.811 -1.200 -18.846 1.00 98.06 75 LYS A N 1
ATOM 592 C CA . LYS A 1 75 ? 9.101 -0.546 -19.127 1.00 98.06 75 LYS A CA 1
ATOM 593 C C . LYS A 1 75 ? 10.102 -0.807 -17.989 1.00 98.06 75 LYS A C 1
ATOM 595 O O . LYS A 1 75 ? 9.656 -1.083 -16.882 1.00 98.06 75 LYS A O 1
ATOM 600 N N . PRO A 1 76 ? 11.423 -0.684 -18.216 1.00 98.62 76 PRO A N 1
ATOM 601 C CA . PRO A 1 76 ? 12.429 -0.654 -17.149 1.00 98.62 76 PRO A CA 1
ATOM 602 C C . PRO A 1 76 ? 12.061 0.294 -16.004 1.00 98.62 76 PRO A C 1
ATOM 604 O O . PRO A 1 76 ? 11.551 1.385 -16.261 1.00 98.62 76 PRO A O 1
ATOM 607 N N . VAL A 1 77 ? 12.335 -0.101 -14.763 1.00 98.62 77 VAL A N 1
ATOM 608 C CA . VAL A 1 77 ? 12.037 0.681 -13.560 1.00 98.62 77 VAL A CA 1
ATOM 609 C C . VAL A 1 77 ? 13.273 0.795 -12.686 1.00 98.62 77 VAL A C 1
ATOM 611 O O . VAL A 1 77 ? 13.939 -0.206 -12.409 1.00 98.62 77 VAL A O 1
ATOM 614 N N . ARG A 1 78 ? 13.515 2.017 -12.204 1.00 98.56 78 ARG A N 1
ATOM 615 C CA . ARG A 1 78 ? 14.502 2.313 -11.169 1.00 98.56 78 ARG A CA 1
ATOM 616 C C . ARG A 1 78 ? 13.862 3.105 -10.034 1.00 98.56 78 ARG A C 1
ATOM 618 O O . ARG A 1 78 ? 13.176 4.099 -10.284 1.00 98.56 78 ARG A O 1
ATOM 625 N N . VAL A 1 79 ? 14.080 2.661 -8.800 1.00 98.56 79 VAL A N 1
ATOM 626 C CA . VAL A 1 79 ? 13.539 3.281 -7.587 1.00 98.56 79 VAL A CA 1
ATOM 627 C C . VAL A 1 79 ? 14.643 3.443 -6.548 1.00 98.56 79 VAL A C 1
ATOM 629 O O . VAL A 1 79 ? 15.174 2.460 -6.038 1.00 98.56 79 VAL A O 1
ATOM 632 N N . THR A 1 80 ? 14.946 4.690 -6.213 1.00 98.38 80 THR A N 1
ATOM 633 C CA . THR A 1 80 ? 15.793 5.095 -5.082 1.00 98.38 80 THR A CA 1
ATOM 634 C C . THR A 1 80 ? 14.997 6.044 -4.194 1.00 98.38 80 THR A C 1
ATOM 636 O O . THR A 1 80 ? 13.910 6.474 -4.577 1.00 98.38 80 THR A O 1
ATOM 639 N N . GLU A 1 81 ? 15.534 6.450 -3.045 1.00 97.06 81 GLU A N 1
ATOM 640 C CA . GLU A 1 81 ? 14.851 7.430 -2.180 1.00 97.06 81 GLU A CA 1
ATOM 641 C C . GLU A 1 81 ? 14.538 8.765 -2.890 1.00 97.06 81 GLU A C 1
ATOM 643 O O . GLU A 1 81 ? 13.583 9.465 -2.548 1.00 97.06 81 GLU A O 1
ATOM 648 N N . GLN A 1 82 ? 15.339 9.135 -3.894 1.00 96.75 82 GLN A N 1
ATOM 649 C CA . GLN A 1 82 ? 15.280 10.439 -4.568 1.00 96.75 82 GLN A CA 1
ATOM 650 C C . GLN A 1 82 ? 14.724 10.368 -5.999 1.00 96.75 82 GLN A C 1
ATOM 652 O O . GLN A 1 82 ? 14.364 11.401 -6.584 1.00 96.75 82 GLN A O 1
ATOM 657 N N . LEU A 1 83 ? 14.670 9.166 -6.580 1.00 97.44 83 LEU A N 1
ATOM 658 C CA . LEU A 1 83 ? 14.359 8.945 -7.985 1.00 97.44 83 LEU A CA 1
ATOM 659 C C . LEU A 1 83 ? 13.334 7.828 -8.147 1.00 97.44 83 LEU A C 1
ATOM 661 O O . LEU A 1 83 ? 13.538 6.699 -7.717 1.00 97.44 83 LEU A O 1
ATOM 665 N N . TYR A 1 84 ? 12.278 8.145 -8.885 1.00 98.50 84 TYR A N 1
ATOM 666 C CA . TYR A 1 84 ? 11.436 7.154 -9.523 1.00 98.50 84 TYR A CA 1
ATOM 667 C C . TYR A 1 84 ? 11.507 7.361 -11.032 1.00 98.50 84 TYR A C 1
ATOM 669 O O . TYR A 1 84 ? 11.141 8.426 -11.534 1.00 98.50 84 TYR A O 1
ATOM 677 N N . GLU A 1 85 ? 12.010 6.360 -11.745 1.00 98.50 85 GLU A N 1
ATOM 678 C CA . GLU A 1 85 ? 12.207 6.404 -13.190 1.00 98.50 85 GLU A CA 1
ATOM 679 C C . GLU A 1 85 ? 11.520 5.217 -13.864 1.00 98.50 85 GLU A C 1
ATOM 681 O O . GLU A 1 85 ? 11.590 4.082 -13.385 1.00 98.50 85 GLU A O 1
ATOM 686 N N . VAL A 1 86 ? 10.859 5.484 -14.991 1.00 98.44 86 VAL A N 1
ATOM 687 C CA . VAL A 1 86 ? 10.182 4.470 -15.801 1.00 98.44 86 VAL A CA 1
ATOM 688 C C . VAL A 1 86 ? 10.577 4.648 -17.261 1.00 98.44 86 VAL A C 1
ATOM 690 O O . VAL A 1 86 ? 10.186 5.618 -17.906 1.00 98.44 86 VAL A O 1
ATOM 693 N N . GLY A 1 87 ? 11.330 3.693 -17.801 1.00 98.00 87 GLY A N 1
ATOM 694 C CA . GLY A 1 87 ? 11.812 3.716 -19.181 1.00 98.00 87 GLY A CA 1
ATOM 695 C C . GLY A 1 87 ? 12.719 4.905 -19.502 1.00 98.00 87 GLY A C 1
ATOM 696 O O . GLY A 1 87 ? 12.629 5.427 -20.608 1.00 98.00 87 GLY A O 1
ATOM 697 N N . GLY A 1 88 ? 13.541 5.350 -18.546 1.00 97.12 88 GLY A N 1
ATOM 698 C CA . GLY A 1 88 ? 14.425 6.512 -18.698 1.00 97.12 88 GLY A CA 1
ATOM 699 C C . GLY A 1 88 ? 13.784 7.858 -18.348 1.00 97.12 88 GLY A C 1
ATOM 700 O O . GLY A 1 88 ? 14.468 8.876 -18.337 1.00 97.12 88 GLY A O 1
ATOM 701 N N . GLU A 1 89 ? 12.482 7.895 -18.050 1.00 98.06 89 GLU A N 1
ATOM 702 C CA . GLU A 1 89 ? 11.775 9.129 -17.699 1.00 98.06 89 GLU A CA 1
ATOM 703 C C . GLU A 1 89 ? 11.550 9.232 -16.192 1.00 98.06 89 GLU A C 1
ATOM 705 O O . GLU A 1 89 ? 10.925 8.356 -15.581 1.00 98.06 89 GLU A O 1
ATOM 710 N N . ARG A 1 90 ? 12.000 10.341 -15.595 1.00 97.94 90 ARG A N 1
ATOM 711 C CA . ARG A 1 90 ? 11.703 10.669 -14.199 1.00 97.94 90 ARG A CA 1
ATOM 712 C C . ARG A 1 90 ? 10.214 10.965 -14.030 1.00 97.94 90 ARG A C 1
ATOM 714 O O . ARG A 1 90 ? 9.632 11.733 -14.793 1.00 97.94 90 ARG A O 1
ATOM 721 N N . ARG A 1 91 ? 9.616 10.390 -12.990 1.00 97.75 91 ARG A N 1
ATOM 722 C CA . ARG A 1 91 ? 8.211 10.576 -12.612 1.00 97.75 91 ARG A CA 1
ATOM 723 C C . ARG A 1 91 ? 8.092 10.968 -11.145 1.00 97.75 91 ARG A C 1
ATOM 725 O O . ARG A 1 91 ? 9.058 10.881 -10.384 1.00 97.75 91 ARG A O 1
ATOM 732 N N . ASP A 1 92 ? 6.892 11.374 -10.748 1.00 97.12 92 ASP A N 1
ATOM 733 C CA . ASP A 1 92 ? 6.592 11.606 -9.340 1.00 97.12 92 ASP A CA 1
ATOM 734 C C . ASP A 1 92 ? 6.743 10.314 -8.539 1.00 97.12 92 ASP A C 1
ATOM 736 O O . ASP A 1 92 ? 6.312 9.238 -8.959 1.00 97.12 92 ASP A O 1
ATOM 740 N N . HIS A 1 93 ? 7.358 10.428 -7.365 1.00 97.94 93 HIS A N 1
ATOM 741 C CA . HIS A 1 93 ? 7.715 9.263 -6.576 1.00 97.94 93 HIS A CA 1
ATOM 742 C C . HIS A 1 93 ? 6.459 8.598 -5.978 1.00 97.94 93 HIS A C 1
ATOM 744 O O . HIS A 1 93 ? 5.781 9.222 -5.151 1.00 97.94 93 HIS A O 1
ATOM 750 N N . PRO A 1 94 ? 6.159 7.324 -6.306 1.00 96.81 94 PRO A N 1
ATOM 751 C CA . PRO A 1 94 ? 4.899 6.692 -5.939 1.00 96.81 94 PRO A CA 1
ATOM 752 C C . PRO A 1 94 ? 4.781 6.556 -4.425 1.00 96.81 94 PRO A C 1
ATOM 754 O O . PRO A 1 94 ? 3.768 6.951 -3.875 1.00 96.81 94 PRO A O 1
ATOM 757 N N . VAL A 1 95 ? 5.850 6.146 -3.730 1.00 97.56 95 VAL A N 1
ATOM 758 C CA . VAL A 1 95 ? 5.858 6.053 -2.255 1.00 97.56 95 VAL A CA 1
ATOM 759 C C . VAL A 1 95 ? 5.454 7.374 -1.595 1.00 97.56 95 VAL A C 1
ATOM 761 O O . VAL A 1 95 ? 4.591 7.367 -0.728 1.00 97.56 95 VAL A O 1
ATOM 764 N N . ASN A 1 96 ? 5.974 8.519 -2.048 1.00 96.88 96 ASN A N 1
ATOM 765 C CA . ASN A 1 96 ? 5.643 9.821 -1.460 1.00 96.88 96 ASN A CA 1
ATOM 766 C C . ASN A 1 96 ? 4.177 10.201 -1.704 1.00 96.88 96 ASN A C 1
ATOM 768 O O . ASN A 1 96 ? 3.493 10.678 -0.798 1.00 96.88 96 ASN A O 1
ATOM 772 N N . ILE A 1 97 ? 3.673 9.971 -2.920 1.00 94.56 97 ILE A N 1
ATOM 773 C CA . ILE A 1 97 ? 2.261 10.209 -3.247 1.00 94.56 97 ILE A CA 1
ATOM 774 C C . ILE A 1 97 ? 1.364 9.320 -2.377 1.00 94.56 97 ILE A C 1
ATOM 776 O O . ILE A 1 97 ? 0.414 9.802 -1.755 1.00 94.56 97 ILE A O 1
ATOM 780 N N . THR A 1 98 ? 1.682 8.032 -2.303 1.00 95.38 98 THR A N 1
ATOM 781 C CA . THR A 1 98 ? 0.926 7.033 -1.553 1.00 95.38 98 THR A CA 1
ATOM 782 C C . THR A 1 98 ? 0.984 7.304 -0.043 1.00 95.38 98 THR A C 1
ATOM 784 O O . THR A 1 98 ? -0.035 7.189 0.638 1.00 95.38 98 THR A O 1
ATOM 787 N N . GLU A 1 99 ? 2.113 7.774 0.491 1.00 95.62 99 GLU A N 1
ATOM 788 C CA . GLU A 1 99 ? 2.243 8.184 1.893 1.00 95.62 99 GLU A CA 1
ATOM 789 C C . GLU A 1 99 ? 1.304 9.356 2.230 1.00 95.62 99 GLU A C 1
ATOM 791 O O . GLU A 1 99 ? 0.639 9.359 3.272 1.00 95.62 99 GLU A O 1
ATOM 796 N N . LEU A 1 100 ? 1.193 10.350 1.341 1.00 93.88 100 LEU A N 1
ATOM 797 C CA . LEU A 1 100 ? 0.256 11.461 1.524 1.00 93.88 100 LEU A CA 1
ATOM 798 C C . LEU A 1 100 ? -1.199 10.973 1.547 1.00 93.88 100 LEU A C 1
ATOM 800 O O . LEU A 1 100 ? -1.972 11.428 2.399 1.00 93.88 100 LEU A O 1
ATOM 804 N N . LYS A 1 101 ? -1.566 10.024 0.670 1.00 92.62 101 LYS A N 1
ATOM 805 C CA . LYS A 1 101 ? -2.888 9.372 0.691 1.00 92.62 101 LYS A CA 1
ATOM 806 C C . LYS A 1 101 ? -3.110 8.633 2.019 1.00 92.62 101 LYS A C 1
ATOM 808 O O . LYS A 1 101 ? -4.138 8.837 2.663 1.00 92.62 101 LYS A O 1
ATOM 813 N N . ALA A 1 102 ? -2.122 7.875 2.499 1.00 93.06 102 ALA A N 1
ATOM 814 C CA . ALA A 1 102 ? -2.191 7.143 3.767 1.00 93.06 102 ALA A CA 1
ATOM 815 C C . ALA A 1 102 ? -2.367 8.072 4.986 1.00 93.06 102 ALA A C 1
ATOM 817 O O . ALA A 1 102 ? -3.197 7.817 5.862 1.00 93.06 102 ALA A O 1
ATOM 818 N N . LYS A 1 103 ? -1.659 9.210 5.029 1.00 92.81 103 LYS A N 1
ATOM 819 C CA . LYS A 1 103 ? -1.823 10.232 6.083 1.00 92.81 103 LYS A CA 1
ATOM 820 C C . LYS A 1 103 ? -3.240 10.817 6.096 1.00 92.81 103 LYS A C 1
ATOM 822 O O . LYS A 1 103 ? -3.826 11.005 7.165 1.00 92.81 103 LYS A O 1
ATOM 827 N N . ARG A 1 104 ? -3.817 11.084 4.920 1.00 90.69 104 ARG A N 1
ATOM 828 C CA . ARG A 1 104 ? -5.197 11.590 4.785 1.00 90.69 104 ARG A CA 1
ATOM 829 C C . ARG A 1 104 ? -6.230 10.537 5.172 1.00 90.69 104 ARG A C 1
ATOM 831 O O . ARG A 1 104 ? -7.163 10.866 5.905 1.00 90.69 104 ARG A O 1
ATOM 838 N N . LEU A 1 105 ? -6.029 9.291 4.744 1.00 89.75 105 LEU A N 1
ATOM 839 C CA . LEU A 1 105 ? -6.816 8.128 5.149 1.00 89.75 105 LEU A CA 1
ATOM 840 C C . LEU A 1 105 ? -6.853 8.012 6.679 1.00 89.75 105 LEU A C 1
ATOM 842 O O . LEU A 1 105 ? -7.936 8.027 7.267 1.00 89.75 105 LEU A O 1
ATOM 846 N N . LYS A 1 106 ? -5.683 8.018 7.333 1.00 91.19 106 LYS A N 1
ATOM 847 C CA . LYS A 1 106 ? -5.573 8.003 8.800 1.00 91.19 106 LYS A CA 1
ATOM 848 C C . LYS A 1 106 ? -6.365 9.144 9.434 1.00 91.19 106 LYS A C 1
ATOM 850 O O . LYS A 1 106 ? -7.148 8.915 10.351 1.00 91.19 106 LYS A O 1
ATOM 855 N N . GLY A 1 107 ? -6.198 10.369 8.933 1.00 90.69 107 GLY A N 1
ATOM 856 C CA . GLY A 1 107 ? -6.925 11.538 9.430 1.00 90.69 107 GLY A CA 1
ATOM 857 C C . GLY A 1 107 ? -8.447 11.405 9.308 1.00 90.69 107 GLY A C 1
ATOM 858 O O . GLY A 1 107 ? -9.167 11.764 10.238 1.00 90.69 107 GLY A O 1
ATOM 859 N N . LYS A 1 108 ? -8.943 10.857 8.191 1.00 87.62 108 LYS A N 1
ATOM 860 C CA . LYS A 1 108 ? -10.375 10.625 7.958 1.00 87.62 108 LYS A CA 1
ATOM 861 C C . LYS A 1 108 ? -10.946 9.583 8.920 1.00 87.62 108 LYS A C 1
ATOM 863 O O . LYS A 1 108 ? -11.956 9.863 9.564 1.00 87.62 108 LYS A O 1
ATOM 868 N N . VAL A 1 109 ? -10.278 8.438 9.067 1.00 88.81 109 VAL A N 1
ATOM 869 C CA . VAL A 1 109 ? -10.709 7.374 9.989 1.00 88.81 109 VAL A CA 1
ATOM 870 C C . VAL A 1 109 ? -10.691 7.876 11.431 1.00 88.81 109 VAL A C 1
ATOM 872 O O . VAL A 1 109 ? -11.689 7.743 12.125 1.00 88.81 109 VAL A O 1
ATOM 875 N N . VAL A 1 110 ? -9.620 8.547 11.868 1.00 91.25 110 VAL A N 1
ATOM 876 C CA . VAL A 1 110 ? -9.520 9.097 13.234 1.00 91.25 110 VAL A CA 1
ATOM 877 C C . VAL A 1 110 ? -10.559 10.186 13.507 1.00 91.25 110 VAL A C 1
ATOM 879 O O . VAL A 1 110 ? -11.039 10.302 14.629 1.00 91.25 110 VAL A O 1
ATOM 882 N N . LYS A 1 111 ? -10.936 10.991 12.508 1.00 89.31 111 LYS A N 1
ATOM 883 C CA . LYS A 1 111 ? -11.998 11.992 12.679 1.00 89.31 111 LYS A CA 1
ATOM 884 C C . LYS A 1 111 ? -13.357 11.338 12.949 1.00 89.31 111 LYS A C 1
ATOM 886 O O . LYS A 1 111 ? -14.130 11.875 13.735 1.00 89.31 111 LYS A O 1
ATOM 891 N N . ALA A 1 112 ? -13.648 10.221 12.286 1.00 87.06 112 ALA A N 1
ATOM 892 C CA . ALA A 1 112 ? -14.889 9.474 12.476 1.00 87.06 112 ALA A CA 1
ATOM 893 C C . ALA A 1 112 ? -14.849 8.562 13.714 1.00 87.06 112 ALA A C 1
ATOM 895 O O . ALA A 1 112 ? -15.873 8.361 14.358 1.00 87.06 112 ALA A O 1
ATOM 896 N N . LEU A 1 113 ? -13.667 8.041 14.056 1.00 87.94 113 LEU A N 1
ATOM 897 C CA . LEU A 1 113 ? -13.417 7.110 15.158 1.00 87.94 113 LEU A CA 1
ATOM 898 C C . LEU A 1 113 ? -12.271 7.631 16.046 1.00 87.94 113 LEU A C 1
ATOM 900 O O . LEU A 1 113 ? -11.151 7.109 15.983 1.00 87.94 113 LEU A O 1
ATOM 904 N N . PRO A 1 114 ? -12.516 8.664 16.879 1.00 88.69 114 PRO A N 1
ATOM 905 C CA . PRO A 1 114 ? -11.471 9.307 17.680 1.00 88.69 114 PRO A CA 1
ATOM 906 C C . PRO A 1 114 ? -10.735 8.356 18.629 1.00 88.69 114 PRO A C 1
ATOM 908 O O . PRO A 1 114 ? -9.530 8.517 18.840 1.00 88.69 114 PRO A O 1
ATOM 911 N N . ASP A 1 115 ? -11.419 7.328 19.136 1.00 87.50 115 ASP A N 1
ATOM 912 C CA . ASP A 1 115 ? -10.857 6.331 20.057 1.00 87.50 115 ASP A CA 1
ATOM 913 C C . ASP A 1 115 ? -9.731 5.501 19.425 1.00 87.50 115 ASP A C 1
ATOM 915 O O . ASP A 1 115 ? -8.849 4.990 20.121 1.00 87.50 115 ASP A O 1
ATOM 919 N N . LEU A 1 116 ? -9.695 5.420 18.090 1.00 84.62 116 LEU A N 1
ATOM 920 C CA . LEU A 1 116 ? -8.639 4.727 17.361 1.00 84.62 116 LEU A CA 1
ATOM 921 C C . LEU A 1 116 ? -7.379 5.584 17.177 1.00 84.62 116 LEU A C 1
ATOM 923 O O . LEU A 1 116 ? -6.366 5.068 16.722 1.00 84.62 116 LEU A O 1
ATOM 927 N N . LYS A 1 117 ? -7.364 6.872 17.554 1.00 84.00 117 LYS A N 1
ATOM 928 C CA . LYS A 1 117 ? -6.252 7.801 17.250 1.00 84.00 117 LYS A CA 1
ATOM 929 C C . LYS A 1 117 ? -4.858 7.278 17.612 1.00 84.00 117 LYS A C 1
ATOM 931 O O . LYS A 1 117 ? -3.924 7.455 16.833 1.00 84.00 117 LYS A O 1
ATOM 936 N N . ARG A 1 118 ? -4.710 6.683 18.800 1.00 80.31 118 ARG A N 1
ATOM 937 C CA . ARG A 1 118 ? -3.424 6.150 19.302 1.00 80.31 118 ARG A CA 1
ATOM 938 C C . ARG A 1 118 ? -3.135 4.723 18.836 1.00 80.31 118 ARG A C 1
ATOM 940 O O . ARG A 1 118 ? -1.998 4.285 18.912 1.00 80.31 118 ARG A O 1
ATOM 947 N N . LYS A 1 119 ? -4.176 4.028 18.394 1.00 79.06 119 LYS A N 1
ATOM 948 C CA . LYS A 1 119 ? -4.211 2.597 18.099 1.00 79.06 119 LYS A CA 1
ATOM 949 C C . LYS A 1 119 ? -4.098 2.302 16.601 1.00 79.06 119 LYS A C 1
ATOM 951 O O . LYS A 1 119 ? -3.629 1.244 16.214 1.00 79.06 119 LYS A O 1
ATOM 956 N N . LEU A 1 120 ? -4.519 3.249 15.764 1.00 84.75 120 LEU A N 1
ATOM 957 C CA . LEU A 1 120 ? -4.599 3.087 14.322 1.00 84.75 120 LEU A CA 1
ATOM 958 C C . LEU A 1 120 ? -3.231 3.261 13.668 1.00 84.75 120 LEU A C 1
ATOM 960 O O . LEU A 1 120 ? -2.714 4.381 13.515 1.00 84.75 120 LEU A O 1
ATOM 964 N N . TRP A 1 121 ? -2.699 2.147 13.200 1.00 87.25 121 TRP A N 1
ATOM 965 C CA . TRP A 1 121 ? -1.574 2.105 12.286 1.00 87.25 121 TRP A CA 1
ATOM 966 C C . TRP A 1 121 ? -2.090 2.149 10.852 1.00 87.25 121 TRP A C 1
ATOM 968 O O . TRP A 1 121 ? -3.059 1.480 10.501 1.00 87.25 121 TRP A O 1
ATOM 978 N N . VAL A 1 122 ? -1.462 2.991 10.032 1.00 90.12 122 VAL A N 1
ATOM 979 C CA . VAL A 1 122 ? -1.736 3.049 8.596 1.00 90.12 122 VAL A CA 1
ATOM 980 C C . VAL A 1 122 ? -0.404 2.933 7.883 1.00 90.12 122 VAL A C 1
ATOM 982 O O . VAL A 1 122 ? 0.473 3.778 8.075 1.00 90.12 122 VAL A O 1
ATOM 985 N N . HIS A 1 123 ? -0.266 1.882 7.088 1.00 92.44 123 HIS A N 1
ATOM 986 C CA . HIS A 1 123 ? 0.874 1.637 6.224 1.00 92.44 123 HIS A CA 1
ATOM 987 C C . HIS A 1 123 ? 0.482 1.859 4.760 1.00 92.44 123 HIS A C 1
ATOM 989 O O . HIS A 1 123 ? -0.690 2.042 4.424 1.00 92.44 123 HIS A O 1
ATOM 995 N N . HIS A 1 124 ? 1.476 1.866 3.880 1.00 95.00 124 HIS A N 1
ATOM 996 C CA . HIS A 1 124 ? 1.252 1.874 2.445 1.00 95.00 124 HIS A CA 1
ATOM 997 C C . HIS A 1 124 ? 2.270 1.008 1.708 1.00 95.00 124 HIS A C 1
ATOM 999 O O . HIS A 1 124 ? 3.436 0.940 2.095 1.00 95.00 124 HIS A O 1
ATOM 1005 N N . GLN A 1 125 ? 1.819 0.369 0.635 1.00 95.69 125 GLN A N 1
ATOM 1006 C CA . GLN A 1 125 ? 2.615 -0.512 -0.204 1.00 95.69 125 GLN A CA 1
ATOM 1007 C C . GLN A 1 125 ? 2.349 -0.171 -1.673 1.00 95.69 125 GLN A C 1
ATOM 1009 O O . GLN A 1 125 ? 1.211 -0.189 -2.135 1.00 95.69 125 GLN A O 1
ATOM 1014 N N . VAL A 1 126 ? 3.411 0.132 -2.412 1.00 97.81 126 VAL A N 1
ATOM 1015 C CA . VAL A 1 126 ? 3.406 0.200 -3.872 1.00 97.81 126 VAL A CA 1
ATOM 1016 C C . VAL A 1 126 ? 3.712 -1.199 -4.394 1.00 97.81 126 VAL A C 1
ATOM 1018 O O . VAL A 1 126 ? 4.783 -1.750 -4.123 1.00 97.81 126 VAL A O 1
ATOM 1021 N N . VAL A 1 127 ? 2.765 -1.773 -5.124 1.00 98.19 127 VAL A N 1
ATOM 1022 C CA . VAL A 1 127 ? 2.811 -3.145 -5.623 1.00 98.19 127 VAL A CA 1
ATOM 1023 C C . VAL A 1 127 ? 2.883 -3.124 -7.139 1.00 98.19 127 VAL A C 1
ATOM 1025 O O . VAL A 1 127 ? 1.992 -2.627 -7.825 1.00 98.19 127 VAL A O 1
ATOM 1028 N N . PHE A 1 128 ? 3.947 -3.701 -7.678 1.00 98.12 128 PHE A N 1
ATOM 1029 C CA . PHE A 1 128 ? 4.044 -3.989 -9.098 1.00 98.12 128 PHE A CA 1
ATOM 1030 C C . PHE A 1 128 ? 3.308 -5.289 -9.387 1.00 98.12 128 PHE A C 1
ATOM 1032 O O . PHE A 1 128 ? 3.677 -6.344 -8.865 1.00 98.12 128 PHE A O 1
ATOM 1039 N N . ALA A 1 129 ? 2.264 -5.202 -10.210 1.00 97.00 129 ALA A N 1
ATOM 1040 C CA . ALA A 1 129 ? 1.410 -6.340 -10.525 1.00 97.00 129 ALA A CA 1
ATOM 1041 C C . ALA A 1 129 ? 2.229 -7.466 -11.187 1.00 97.00 129 ALA A C 1
ATOM 1043 O O . ALA A 1 129 ? 2.105 -8.633 -10.828 1.00 97.00 129 ALA A O 1
ATOM 1044 N N . TRP A 1 130 ? 3.153 -7.105 -12.075 1.00 96.00 130 TRP A N 1
ATOM 1045 C CA . TRP A 1 130 ? 4.132 -8.004 -12.687 1.00 96.00 130 TRP A CA 1
ATOM 1046 C C . TRP A 1 130 ? 5.536 -7.407 -12.606 1.00 96.00 130 TRP A C 1
ATOM 1048 O O . TRP A 1 130 ? 5.709 -6.207 -12.387 1.00 96.00 130 TRP A O 1
ATOM 1058 N N . GLN A 1 131 ? 6.550 -8.249 -12.809 1.00 97.25 131 GLN A N 1
ATOM 1059 C CA . GLN A 1 131 ? 7.941 -7.813 -12.840 1.00 97.25 131 GLN A CA 1
ATOM 1060 C C . GLN A 1 131 ? 8.240 -7.029 -14.132 1.00 97.25 131 GLN A C 1
ATOM 1062 O O . GLN A 1 131 ? 8.062 -7.572 -15.225 1.00 97.25 131 GLN A O 1
ATOM 1067 N N . PRO A 1 132 ? 8.715 -5.774 -14.042 1.00 97.38 132 PRO A N 1
ATOM 1068 C CA . PRO A 1 132 ? 9.193 -5.043 -15.211 1.00 97.38 132 PRO A CA 1
ATOM 1069 C C . PRO A 1 132 ? 10.503 -5.641 -15.768 1.00 97.38 132 PRO A C 1
ATOM 1071 O O . PRO A 1 132 ? 11.232 -6.297 -15.022 1.00 97.38 132 PRO A O 1
ATOM 1074 N N . PRO A 1 133 ? 10.867 -5.377 -17.043 1.00 97.44 133 PRO A N 1
ATOM 1075 C CA . PRO A 1 133 ? 12.074 -5.942 -17.669 1.00 97.44 133 PRO A CA 1
ATOM 1076 C C . PRO A 1 133 ? 13.379 -5.661 -16.911 1.00 97.44 133 PRO A C 1
ATOM 1078 O O . PRO A 1 133 ? 14.279 -6.493 -16.881 1.00 97.44 133 PRO A O 1
ATOM 1081 N N . ILE A 1 134 ? 13.466 -4.486 -16.285 1.00 97.69 134 ILE A N 1
ATOM 1082 C CA . ILE A 1 134 ? 14.482 -4.141 -15.289 1.00 97.69 134 ILE A CA 1
ATOM 1083 C C . ILE A 1 134 ? 13.720 -3.676 -14.056 1.00 97.69 134 ILE A C 1
ATOM 1085 O O . ILE A 1 134 ? 12.847 -2.815 -14.167 1.00 97.69 134 ILE A O 1
ATOM 1089 N N . TYR A 1 135 ? 14.053 -4.245 -12.903 1.00 97.81 135 TYR A N 1
ATOM 1090 C CA . TYR A 1 135 ? 13.466 -3.906 -11.613 1.00 97.81 135 TYR A CA 1
ATOM 1091 C C . TYR A 1 135 ? 14.596 -3.605 -10.627 1.00 97.81 135 TYR A C 1
ATOM 1093 O O . TYR A 1 135 ? 15.043 -4.480 -9.887 1.00 97.81 135 TYR A O 1
ATOM 1101 N N . ASP A 1 136 ? 15.099 -2.373 -10.685 1.00 98.25 136 ASP A N 1
ATOM 1102 C CA . ASP A 1 136 ? 16.166 -1.879 -9.814 1.00 98.25 136 ASP A CA 1
ATOM 1103 C C . ASP A 1 136 ? 15.547 -1.072 -8.667 1.00 98.25 136 ASP A C 1
ATOM 1105 O O . ASP A 1 136 ? 15.174 0.088 -8.839 1.00 98.25 136 ASP A O 1
ATOM 1109 N N . VAL A 1 137 ? 15.362 -1.711 -7.512 1.00 98.38 137 VAL A N 1
ATOM 1110 C CA . VAL A 1 137 ? 14.813 -1.077 -6.305 1.00 98.38 137 VAL A CA 1
ATOM 1111 C C . VAL A 1 137 ? 15.867 -1.104 -5.211 1.00 98.38 137 VAL A C 1
ATOM 1113 O O . VAL A 1 137 ? 16.262 -2.180 -4.752 1.00 98.38 137 VAL A O 1
ATOM 1116 N N . GLU A 1 138 ? 16.283 0.084 -4.778 1.00 98.12 138 GLU A N 1
ATOM 1117 C CA . GLU A 1 138 ? 17.221 0.267 -3.674 1.00 98.12 138 GLU A CA 1
ATOM 1118 C C . GLU A 1 138 ? 16.700 -0.400 -2.393 1.00 98.12 138 GLU A C 1
ATOM 1120 O O . GLU A 1 138 ? 15.499 -0.396 -2.115 1.00 98.12 138 GLU A O 1
ATOM 1125 N N . GLU A 1 139 ? 17.602 -0.975 -1.595 1.00 97.00 139 GLU A N 1
ATOM 1126 C CA . GLU A 1 139 ? 17.252 -1.728 -0.384 1.00 97.00 139 GLU A CA 1
ATOM 1127 C C . GLU A 1 139 ? 16.371 -0.920 0.583 1.00 97.00 139 GLU A C 1
ATOM 1129 O O . GLU A 1 139 ? 15.356 -1.420 1.068 1.00 97.00 139 GLU A O 1
ATOM 1134 N N . SER A 1 140 ? 16.696 0.361 0.777 1.00 96.12 140 SER A N 1
ATOM 1135 C CA . SER A 1 140 ? 15.936 1.322 1.590 1.00 96.12 140 SER A CA 1
ATOM 1136 C C . SER A 1 140 ? 14.469 1.444 1.158 1.00 96.12 140 SER A C 1
ATOM 1138 O O . SER A 1 140 ? 13.582 1.627 1.994 1.00 96.12 140 SER A O 1
ATOM 1140 N N . MET A 1 141 ? 14.189 1.264 -0.134 1.00 97.19 141 MET A N 1
ATOM 1141 C CA . MET A 1 141 ? 12.861 1.411 -0.727 1.00 97.19 141 MET A CA 1
ATOM 1142 C C . MET A 1 141 ? 12.027 0.132 -0.680 1.00 97.19 141 MET A C 1
ATOM 1144 O O . MET A 1 141 ? 10.795 0.192 -0.781 1.00 97.19 141 MET A O 1
ATOM 1148 N N . LYS A 1 142 ? 12.660 -1.029 -0.473 1.00 94.81 142 LYS A N 1
ATOM 1149 C CA . LYS A 1 142 ? 11.981 -2.330 -0.510 1.00 94.81 142 LYS A CA 1
ATOM 1150 C C . LYS A 1 142 ? 10.915 -2.483 0.558 1.00 94.81 142 LYS A C 1
ATOM 1152 O O . LYS A 1 142 ? 10.013 -3.277 0.344 1.00 94.81 142 LYS A O 1
ATOM 1157 N N . ARG A 1 143 ? 10.944 -1.734 1.662 1.00 92.31 143 ARG A N 1
ATOM 1158 C CA . ARG A 1 143 ? 9.860 -1.748 2.668 1.00 92.31 143 ARG A CA 1
ATOM 1159 C C . ARG A 1 143 ? 8.526 -1.193 2.142 1.00 92.31 143 ARG A C 1
ATOM 1161 O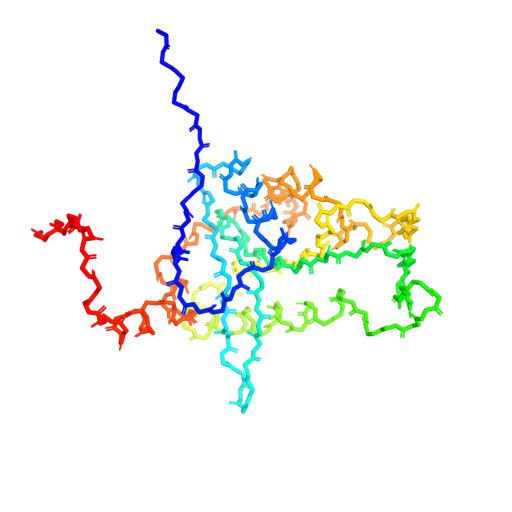 O . ARG A 1 143 ? 7.480 -1.590 2.633 1.00 92.31 143 ARG A O 1
ATOM 1168 N N . TRP A 1 144 ? 8.545 -0.319 1.131 1.00 95.69 144 TRP A N 1
ATOM 1169 C CA . TRP A 1 144 ? 7.334 0.280 0.543 1.00 95.69 144 TRP A CA 1
ATOM 1170 C C . TRP A 1 144 ? 7.063 -0.168 -0.884 1.00 95.69 144 TRP A C 1
ATOM 1172 O O . TRP A 1 144 ? 5.958 0.037 -1.372 1.00 95.69 144 TRP A O 1
ATOM 1182 N N . VAL A 1 145 ? 8.043 -0.764 -1.563 1.00 97.69 145 VAL A N 1
ATOM 1183 C CA . VAL A 1 145 ? 7.923 -1.173 -2.965 1.00 97.69 145 VAL A CA 1
ATOM 1184 C C . VAL A 1 145 ? 8.198 -2.664 -3.100 1.00 97.69 145 VAL A C 1
ATOM 1186 O O . VAL A 1 145 ? 9.221 -3.156 -2.622 1.00 97.69 145 VAL A O 1
ATOM 1189 N N . CYS A 1 146 ? 7.288 -3.395 -3.740 1.00 97.44 146 CYS A N 1
ATOM 1190 C CA . CYS A 1 146 ? 7.451 -4.826 -3.975 1.00 97.44 146 CYS A CA 1
ATOM 1191 C C . CYS A 1 146 ? 6.774 -5.313 -5.252 1.00 97.44 146 CYS A C 1
ATOM 1193 O O . CYS A 1 146 ? 5.970 -4.614 -5.869 1.00 97.44 146 CYS A O 1
ATOM 1195 N N . LEU A 1 147 ? 7.101 -6.552 -5.617 1.00 97.62 147 LEU A N 1
ATOM 1196 C CA . LEU A 1 147 ? 6.357 -7.318 -6.609 1.00 97.62 147 LEU A CA 1
ATOM 1197 C C . LEU A 1 147 ? 5.159 -8.013 -5.947 1.00 97.62 147 LEU A C 1
ATOM 1199 O O . LEU A 1 147 ? 5.215 -8.364 -4.766 1.00 97.62 147 LEU A O 1
ATOM 1203 N N . LEU A 1 148 ? 4.112 -8.284 -6.725 1.00 95.44 148 LEU A N 1
ATOM 1204 C CA . LEU A 1 148 ? 2.884 -8.925 -6.248 1.00 95.44 148 LEU A CA 1
ATOM 120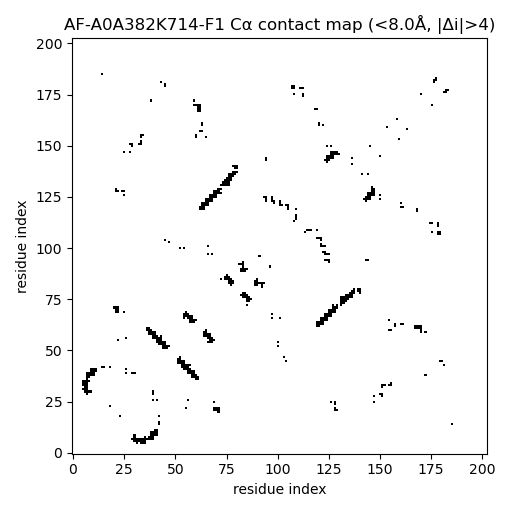5 C C . LEU A 1 148 ? 3.096 -10.209 -5.414 1.00 95.44 148 LEU A C 1
ATOM 1207 O O . LEU A 1 148 ? 2.506 -10.287 -4.337 1.00 95.44 148 LEU A O 1
ATOM 1211 N N . PRO A 1 149 ? 3.974 -11.167 -5.786 1.00 92.00 149 PRO A N 1
ATOM 1212 C CA . PRO A 1 149 ? 4.195 -12.368 -4.969 1.00 92.00 149 PRO A CA 1
ATOM 1213 C C . PRO A 1 149 ? 4.681 -12.077 -3.541 1.00 92.00 149 PRO A C 1
ATOM 1215 O O . PRO A 1 149 ? 4.456 -12.868 -2.633 1.00 92.00 149 PRO A O 1
ATOM 1218 N N . GLN A 1 150 ? 5.346 -10.938 -3.330 1.00 95.06 150 GLN A N 1
ATOM 1219 C CA . GLN A 1 150 ? 5.820 -10.508 -2.014 1.00 95.06 150 GLN A CA 1
ATOM 1220 C C . GLN A 1 150 ? 4.744 -9.739 -1.240 1.00 95.06 150 GLN A C 1
ATOM 1222 O O . GLN A 1 150 ? 4.792 -9.702 -0.015 1.00 95.06 150 GLN A O 1
ATOM 1227 N N . ALA A 1 151 ? 3.799 -9.092 -1.929 1.00 94.88 151 ALA A N 1
ATOM 1228 C CA . ALA A 1 151 ? 2.808 -8.220 -1.306 1.00 94.88 151 ALA A CA 1
ATOM 1229 C C . ALA A 1 151 ? 1.897 -8.979 -0.332 1.00 94.88 151 ALA A C 1
ATOM 1231 O O . ALA A 1 151 ? 1.713 -8.516 0.788 1.00 94.88 151 ALA A O 1
ATOM 1232 N N . VAL A 1 152 ? 1.395 -10.154 -0.730 1.00 93.06 152 VAL A N 1
ATOM 1233 C CA . VAL A 1 152 ? 0.505 -10.986 0.102 1.00 93.06 152 VAL A CA 1
ATOM 1234 C C . VAL A 1 152 ? 1.188 -11.369 1.413 1.00 93.06 152 VAL A C 1
ATOM 1236 O O . VAL A 1 152 ? 0.687 -11.038 2.483 1.00 93.06 152 VAL A O 1
ATOM 1239 N N . GLY A 1 153 ? 2.369 -11.995 1.331 1.00 91.44 153 GLY A N 1
ATOM 1240 C CA . GLY A 1 153 ? 3.108 -12.436 2.516 1.00 91.44 153 GLY A CA 1
ATOM 1241 C C . GLY A 1 153 ? 3.504 -11.279 3.430 1.00 91.44 153 GLY A C 1
ATOM 1242 O O . GLY A 1 153 ? 3.469 -11.421 4.644 1.00 91.44 153 GLY A O 1
ATOM 1243 N N . ARG A 1 154 ? 3.815 -10.110 2.858 1.00 91.88 154 ARG A N 1
ATOM 1244 C CA . ARG A 1 154 ? 4.106 -8.920 3.658 1.00 91.88 154 ARG A CA 1
ATOM 1245 C C . ARG A 1 154 ? 2.880 -8.388 4.370 1.00 91.88 154 ARG A C 1
ATOM 1247 O O . ARG A 1 154 ? 2.977 -8.094 5.544 1.00 91.88 154 ARG A O 1
ATOM 1254 N N . ILE A 1 155 ? 1.756 -8.244 3.668 1.00 91.75 155 ILE A N 1
ATOM 1255 C CA . ILE A 1 155 ? 0.513 -7.709 4.241 1.00 91.75 155 ILE A CA 1
ATOM 1256 C C . ILE A 1 155 ? -0.017 -8.625 5.349 1.00 91.75 155 ILE A C 1
ATOM 1258 O O . ILE A 1 155 ? -0.505 -8.118 6.356 1.00 91.75 155 ILE A O 1
ATOM 1262 N N . ALA A 1 156 ? 0.132 -9.940 5.181 1.00 88.94 156 ALA A N 1
ATOM 1263 C CA . ALA A 1 156 ? -0.240 -10.932 6.183 1.00 88.94 156 ALA A CA 1
ATOM 1264 C C . ALA A 1 156 ? 0.687 -10.951 7.414 1.00 88.94 156 ALA A C 1
ATOM 1266 O O . ALA A 1 156 ? 0.297 -11.504 8.439 1.00 88.94 156 ALA A O 1
ATOM 1267 N N . ASP A 1 157 ? 1.894 -10.379 7.329 1.00 86.94 157 ASP A N 1
ATOM 1268 C CA . ASP A 1 157 ? 2.856 -10.340 8.432 1.00 86.94 157 ASP A CA 1
ATOM 1269 C C . ASP A 1 157 ? 2.782 -8.997 9.184 1.00 86.94 157 ASP A C 1
ATOM 1271 O O . ASP A 1 157 ? 3.294 -7.968 8.722 1.00 86.94 157 ASP A O 1
ATOM 1275 N N . PRO A 1 158 ? 2.162 -8.970 10.372 1.00 73.12 158 PRO A N 1
ATOM 1276 C CA . PRO A 1 158 ? 1.991 -7.734 11.113 1.00 73.12 158 PRO A CA 1
ATOM 1277 C C . PRO A 1 158 ? 3.275 -7.176 11.729 1.00 73.12 158 PRO A C 1
ATOM 1279 O O . PRO A 1 158 ? 3.322 -5.978 12.039 1.00 73.12 158 PRO A O 1
ATOM 1282 N N . GLU A 1 159 ? 4.316 -7.993 11.913 1.00 78.00 159 GLU A N 1
ATOM 1283 C CA . GLU A 1 159 ? 5.591 -7.537 12.478 1.00 78.00 159 GLU A CA 1
ATOM 1284 C C . GLU A 1 159 ? 6.318 -6.584 11.521 1.00 78.00 159 GLU A C 1
ATOM 1286 O O . GLU A 1 159 ? 7.076 -5.715 11.952 1.00 78.00 159 GLU A O 1
ATOM 1291 N N . LEU A 1 160 ? 6.019 -6.661 10.221 1.00 80.06 160 LEU A N 1
ATOM 1292 C CA . LEU A 1 160 ? 6.570 -5.749 9.218 1.00 80.06 160 LEU A CA 1
ATOM 1293 C C . LEU A 1 160 ? 6.010 -4.324 9.313 1.00 80.06 160 LEU A C 1
ATOM 1295 O O . LEU A 1 160 ? 6.592 -3.395 8.746 1.00 80.06 160 LEU A O 1
ATOM 1299 N N . PHE A 1 161 ? 4.895 -4.127 10.023 1.00 75.56 161 PHE A N 1
ATOM 1300 C CA . PHE A 1 161 ? 4.201 -2.836 10.089 1.00 75.56 161 PHE A CA 1
ATOM 1301 C C . PHE A 1 161 ? 3.981 -2.309 11.507 1.00 75.56 161 PHE A C 1
ATOM 1303 O O . PHE A 1 161 ? 3.636 -1.135 11.672 1.00 75.56 161 PHE A O 1
ATOM 1310 N N . THR A 1 162 ? 4.166 -3.147 12.525 1.00 67.44 162 THR A N 1
ATOM 1311 C CA . THR A 1 162 ? 3.979 -2.787 13.932 1.00 67.44 162 THR A CA 1
ATOM 1312 C C . THR A 1 162 ? 5.295 -2.915 14.691 1.00 67.44 162 THR A C 1
ATOM 1314 O O . THR A 1 162 ? 6.126 -3.763 14.390 1.00 67.44 162 THR A O 1
ATOM 1317 N N . SER A 1 163 ? 5.539 -2.043 15.675 1.00 64.12 163 SER A N 1
ATOM 1318 C CA . SER A 1 163 ? 6.719 -2.215 16.534 1.00 64.12 163 SER A CA 1
ATOM 1319 C C . SER A 1 163 ? 6.535 -3.427 17.460 1.00 64.12 163 SER A C 1
ATOM 1321 O O . SER A 1 163 ? 5.401 -3.651 17.902 1.00 64.12 163 SER A O 1
ATOM 1323 N N . PRO A 1 164 ? 7.618 -4.147 17.818 1.00 59.31 164 PRO A N 1
ATOM 1324 C CA . PRO A 1 164 ? 7.557 -5.282 18.737 1.00 59.31 164 PRO A CA 1
ATOM 1325 C C . PRO A 1 164 ? 6.815 -4.944 20.038 1.00 59.31 164 PRO A C 1
ATOM 1327 O O . PRO A 1 164 ? 7.078 -3.912 20.657 1.00 59.31 164 PRO A O 1
ATOM 1330 N N . GLY A 1 165 ? 5.886 -5.811 20.450 1.00 58.59 165 GLY A N 1
ATOM 1331 C CA . GLY A 1 165 ? 5.115 -5.656 21.690 1.00 58.59 165 GLY A CA 1
ATOM 1332 C C . GLY A 1 165 ? 3.849 -4.798 21.585 1.00 58.59 165 GLY A C 1
ATOM 1333 O O . GLY A 1 165 ? 3.183 -4.582 22.599 1.00 58.59 165 GLY A O 1
ATOM 1334 N N . ASN A 1 166 ? 3.478 -4.317 20.394 1.00 62.75 166 ASN A N 1
ATOM 1335 C CA . ASN A 1 166 ? 2.150 -3.739 20.203 1.00 62.75 166 ASN A CA 1
ATOM 1336 C C . ASN A 1 166 ? 1.092 -4.839 20.183 1.00 62.75 166 ASN A C 1
ATOM 1338 O O . ASN A 1 166 ? 1.216 -5.809 19.442 1.00 62.75 166 ASN A O 1
ATOM 1342 N N . VAL A 1 167 ? 0.031 -4.652 20.969 1.00 55.97 167 VAL A N 1
ATOM 1343 C CA . VAL A 1 167 ? -1.145 -5.510 20.877 1.00 55.97 167 VAL A CA 1
ATOM 1344 C C . VAL A 1 167 ? -1.989 -5.022 19.692 1.00 55.97 167 VAL A C 1
ATOM 1346 O O . VAL A 1 167 ? -2.386 -3.851 19.684 1.00 55.97 167 VAL A O 1
ATOM 1349 N N . PRO A 1 168 ? -2.241 -5.889 18.702 1.00 57.03 168 PRO A N 1
ATOM 1350 C CA . PRO A 1 168 ? -3.350 -5.799 17.757 1.00 57.03 168 PRO A CA 1
ATOM 1351 C C . PRO A 1 168 ? -4.567 -5.004 18.218 1.00 57.03 168 PRO A C 1
ATOM 1353 O O . PRO A 1 168 ? -5.049 -5.184 19.335 1.00 57.03 168 PRO A O 1
ATOM 1356 N N . VAL A 1 169 ? -5.101 -4.143 17.357 1.00 65.12 169 VAL A N 1
ATOM 1357 C CA . VAL A 1 169 ? -6.360 -3.448 17.636 1.00 65.12 169 VAL A CA 1
ATOM 1358 C C . VAL A 1 169 ? -7.373 -3.943 16.638 1.00 65.12 169 VAL A C 1
ATOM 1360 O O . VAL A 1 169 ? -7.307 -3.510 15.493 1.00 65.12 169 VAL A O 1
ATOM 1363 N N . ASP A 1 170 ? -8.328 -4.750 17.097 1.00 71.12 170 ASP A N 1
ATOM 1364 C CA . ASP A 1 170 ? -9.465 -5.171 16.283 1.00 71.12 170 ASP A CA 1
ATOM 1365 C C . ASP A 1 170 ? -10.131 -3.934 15.677 1.00 71.12 170 ASP A C 1
ATOM 1367 O O . ASP A 1 170 ? -10.778 -3.125 16.360 1.00 71.12 170 ASP A O 1
ATOM 1371 N N . LEU A 1 171 ? -9.891 -3.728 14.383 1.00 76.44 171 LEU A N 1
ATOM 1372 C CA . LEU A 1 171 ? -10.449 -2.598 13.672 1.00 76.44 171 LEU A CA 1
ATOM 1373 C C . LEU A 1 171 ? -11.932 -2.893 13.439 1.00 76.44 171 LEU A C 1
ATOM 1375 O O . LEU A 1 171 ? -12.263 -3.928 12.865 1.00 76.44 171 LEU A O 1
ATOM 1379 N N . PRO A 1 172 ? -12.850 -1.999 13.847 1.00 79.00 172 PRO A N 1
ATOM 1380 C CA . PRO A 1 172 ? -14.267 -2.194 13.587 1.00 79.00 172 PRO A CA 1
ATOM 1381 C C . PRO A 1 172 ? -14.532 -1.957 12.095 1.00 79.00 172 PRO A C 1
ATOM 1383 O O . PRO A 1 172 ? -14.822 -0.824 11.704 1.00 79.00 172 PRO A O 1
ATOM 1386 N N . VAL A 1 173 ? -14.397 -3.007 11.276 1.00 76.12 173 VAL A N 1
ATOM 1387 C CA . VAL A 1 173 ? -14.444 -2.959 9.802 1.00 76.12 173 VAL A CA 1
ATOM 1388 C C . VAL A 1 173 ? -15.638 -2.139 9.315 1.00 76.12 173 VAL A C 1
ATOM 1390 O O . VAL A 1 173 ? -15.440 -1.159 8.603 1.00 76.12 173 VAL A O 1
ATOM 1393 N N . ASP A 1 174 ? -16.849 -2.410 9.805 1.00 75.81 174 ASP A N 1
ATOM 1394 C CA . ASP A 1 174 ? -18.063 -1.669 9.427 1.00 75.81 174 ASP A CA 1
ATOM 1395 C C . ASP A 1 174 ? -17.972 -0.164 9.695 1.00 75.81 174 ASP A C 1
ATOM 1397 O O . ASP A 1 174 ? -18.365 0.670 8.873 1.00 75.81 174 ASP A O 1
ATOM 1401 N N . LYS A 1 175 ? -17.417 0.214 10.849 1.00 80.50 175 LYS A N 1
ATOM 1402 C CA . LYS A 1 175 ? -17.232 1.623 11.209 1.00 80.50 175 LYS A CA 1
ATOM 1403 C C . LYS A 1 175 ? -16.131 2.263 10.373 1.00 80.50 175 LYS A C 1
ATOM 1405 O O . LYS A 1 175 ? -16.247 3.438 10.029 1.00 80.50 175 LYS A O 1
ATOM 1410 N N . VAL A 1 176 ? -15.076 1.518 10.038 1.00 81.12 176 VAL A N 1
ATOM 1411 C CA . VAL A 1 176 ? -14.030 1.970 9.113 1.00 81.12 176 VAL A CA 1
ATOM 1412 C C . VAL A 1 176 ? -14.641 2.190 7.729 1.00 81.12 176 VAL A C 1
ATOM 1414 O O . VAL A 1 176 ? -14.500 3.279 7.183 1.00 81.12 176 VAL A O 1
ATOM 1417 N N . LEU A 1 177 ? -15.419 1.246 7.200 1.00 74.94 177 LEU A N 1
ATOM 1418 C CA . LEU A 1 177 ? -16.133 1.378 5.927 1.00 74.94 177 LEU A CA 1
ATOM 1419 C C . LEU A 1 177 ? -17.076 2.588 5.918 1.00 74.94 177 LEU A C 1
ATOM 1421 O O . LEU A 1 177 ? -17.070 3.382 4.971 1.00 74.94 177 LEU A O 1
ATOM 1425 N N . GLN A 1 178 ? -17.843 2.791 6.991 1.00 77.12 178 GLN A N 1
ATOM 1426 C CA . GLN A 1 178 ? -18.704 3.962 7.144 1.00 77.12 178 GLN A CA 1
ATOM 1427 C C . GLN A 1 178 ? -17.891 5.262 7.182 1.00 77.12 178 GLN A C 1
ATOM 1429 O O . GLN A 1 178 ? -18.225 6.215 6.475 1.00 77.12 178 GLN A O 1
ATOM 1434 N N . ALA A 1 179 ? -16.808 5.300 7.964 1.00 81.12 179 ALA A N 1
ATOM 1435 C CA . ALA A 1 179 ? -15.907 6.446 8.054 1.00 81.12 179 ALA A CA 1
ATOM 1436 C C . ALA A 1 179 ? -15.307 6.797 6.693 1.00 81.12 179 ALA A C 1
ATOM 1438 O O . ALA A 1 179 ? -15.141 7.972 6.369 1.00 81.12 179 ALA A O 1
ATOM 1439 N N . LEU A 1 180 ? -15.008 5.778 5.893 1.00 75.50 180 LEU A N 1
ATOM 1440 C CA . LEU A 1 180 ? -14.502 5.887 4.537 1.00 75.50 180 LEU A CA 1
ATOM 1441 C C . LEU A 1 180 ? -15.577 6.304 3.521 1.00 75.50 180 LEU A C 1
ATOM 1443 O O . LEU A 1 180 ? -15.228 6.865 2.481 1.00 75.50 180 LEU A O 1
ATOM 1447 N N . GLY A 1 181 ? -16.858 6.187 3.872 1.00 70.31 181 GLY A N 1
ATOM 1448 C CA . GLY A 1 181 ? -18.002 6.547 3.033 1.00 70.31 181 GLY A CA 1
ATOM 1449 C C . GLY A 1 181 ? -18.476 5.420 2.114 1.00 70.31 181 GLY A C 1
ATOM 1450 O O . GLY A 1 181 ? -19.341 5.657 1.274 1.00 70.31 181 GLY A O 1
ATOM 1451 N N . VAL A 1 182 ? -17.954 4.201 2.288 1.00 63.22 182 VAL A N 1
ATOM 1452 C CA . VAL A 1 182 ? -18.131 3.083 1.346 1.00 63.22 182 VAL A CA 1
ATOM 1453 C C . VAL A 1 182 ? -19.571 2.534 1.359 1.00 63.22 182 VAL A C 1
ATOM 1455 O O . VAL A 1 182 ? -20.045 2.041 0.348 1.00 63.22 182 VAL A O 1
ATOM 1458 N N . GLY A 1 183 ? -20.362 2.729 2.420 1.00 47.84 183 GLY A N 1
ATOM 1459 C CA . GLY A 1 183 ? -21.772 2.285 2.464 1.00 47.84 183 GLY A CA 1
ATOM 1460 C C . GLY A 1 183 ? -22.834 3.281 1.960 1.00 47.84 183 GLY A C 1
ATOM 1461 O O . GLY A 1 183 ? -23.956 2.881 1.643 1.00 47.84 183 GLY A O 1
ATOM 1462 N N . ALA A 1 184 ? -22.525 4.580 1.884 1.00 39.97 184 ALA A N 1
ATOM 1463 C CA . ALA A 1 184 ? -23.514 5.613 1.542 1.00 39.97 184 ALA A CA 1
ATOM 1464 C C . ALA A 1 184 ? -23.643 5.844 0.026 1.00 39.97 184 ALA A C 1
ATOM 1466 O O . ALA A 1 184 ? -24.740 6.109 -0.465 1.00 39.97 184 ALA A O 1
ATOM 1467 N N . GLU A 1 185 ? -22.543 5.715 -0.723 1.00 40.28 185 GLU A N 1
ATOM 1468 C CA . GLU A 1 185 ? -22.558 5.823 -2.189 1.00 40.28 185 GLU A CA 1
ATOM 1469 C C . GLU A 1 185 ? -23.181 4.579 -2.852 1.00 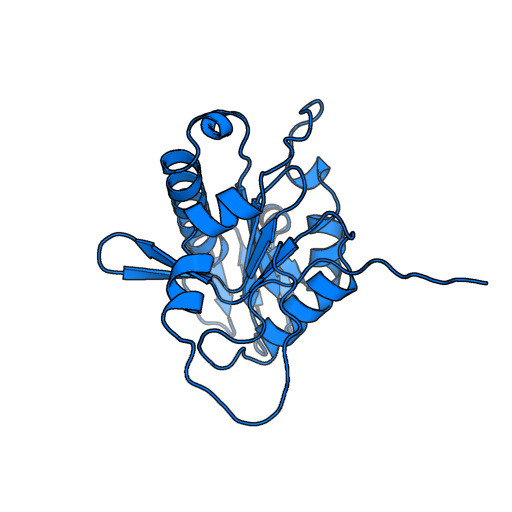40.28 185 GLU A C 1
ATOM 1471 O O . GLU A 1 185 ? -23.937 4.730 -3.810 1.00 40.28 185 GLU A O 1
ATOM 1476 N N . ALA A 1 186 ? -22.989 3.377 -2.289 1.00 38.34 186 ALA A N 1
ATOM 1477 C CA . ALA A 1 186 ? -23.606 2.140 -2.784 1.00 38.34 186 ALA A CA 1
ATOM 1478 C C . ALA A 1 186 ? -25.146 2.144 -2.666 1.00 38.34 186 ALA A C 1
ATOM 1480 O O . ALA A 1 186 ? -25.847 1.794 -3.615 1.00 38.34 186 ALA A O 1
ATOM 1481 N N . ARG A 1 187 ? -25.702 2.626 -1.539 1.00 33.88 187 ARG A N 1
ATOM 1482 C CA . ARG A 1 187 ? -27.165 2.762 -1.349 1.00 33.88 187 ARG A CA 1
ATOM 1483 C C . ARG A 1 187 ? -27.810 3.772 -2.295 1.00 33.88 187 ARG A C 1
ATOM 1485 O O . ARG A 1 187 ? -28.989 3.645 -2.604 1.00 33.88 187 ARG A O 1
ATOM 1492 N N . ARG A 1 188 ? -27.057 4.770 -2.762 1.00 36.91 188 ARG A N 1
ATOM 1493 C CA . ARG A 1 188 ? -27.569 5.799 -3.677 1.00 36.91 188 ARG A CA 1
ATOM 1494 C C . ARG A 1 188 ? -27.651 5.325 -5.134 1.00 36.91 188 ARG A C 1
ATOM 1496 O O . ARG A 1 188 ? -28.180 6.058 -5.960 1.00 36.91 188 ARG A O 1
ATOM 1503 N N . ARG A 1 189 ? -27.139 4.125 -5.439 1.00 37.56 189 ARG A N 1
ATOM 1504 C CA . ARG A 1 189 ? -26.969 3.580 -6.795 1.00 37.56 189 ARG A CA 1
ATOM 1505 C C . ARG A 1 189 ? -27.645 2.214 -6.988 1.00 37.56 189 ARG A C 1
ATOM 1507 O O . ARG A 1 189 ? -27.202 1.422 -7.811 1.00 37.56 189 ARG A O 1
ATOM 1514 N N . GLN A 1 190 ? -28.722 1.926 -6.250 1.00 31.81 190 GLN A N 1
ATOM 1515 C CA . GLN A 1 190 ? -29.625 0.830 -6.619 1.00 31.81 190 GLN A CA 1
ATOM 1516 C C . GLN A 1 190 ? -30.497 1.267 -7.803 1.00 31.81 190 GLN A C 1
ATOM 1518 O O . GLN A 1 190 ? -31.632 1.701 -7.630 1.00 31.81 190 GLN A O 1
ATOM 1523 N N . GLU A 1 191 ? -29.962 1.149 -9.016 1.00 32.72 191 GLU A N 1
ATOM 1524 C CA . GLU A 1 191 ? -30.789 1.015 -10.214 1.00 32.72 191 GLU A CA 1
ATOM 1525 C C . GLU A 1 191 ? -30.853 -0.463 -10.602 1.00 32.72 191 GLU A C 1
ATOM 1527 O O . GLU A 1 191 ? -29.846 -1.163 -10.699 1.00 32.72 191 GLU A O 1
ATOM 1532 N N . THR A 1 192 ? -32.083 -0.945 -10.754 1.00 32.34 192 THR A N 1
ATOM 1533 C CA . THR A 1 192 ? -32.421 -2.342 -11.024 1.00 32.34 192 THR A CA 1
ATOM 1534 C C . THR A 1 192 ? -31.851 -2.781 -12.371 1.00 32.34 192 THR A C 1
ATOM 1536 O O . THR A 1 192 ? -32.389 -2.413 -13.414 1.00 32.34 192 THR A O 1
ATOM 1539 N N . PHE A 1 193 ? -30.830 -3.639 -12.362 1.00 28.81 193 PHE A N 1
ATOM 1540 C CA . P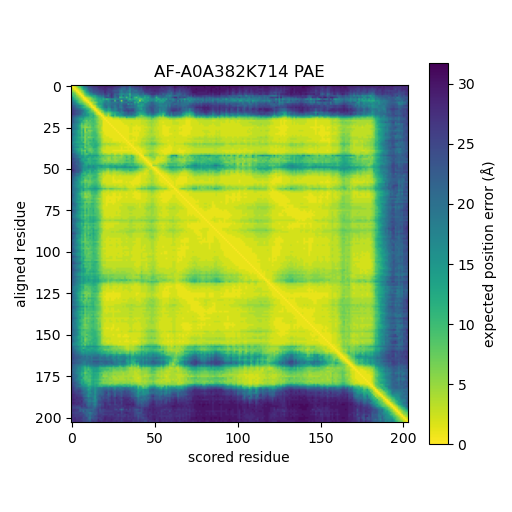HE A 1 193 ? -30.442 -4.420 -13.536 1.00 28.81 193 PHE A CA 1
ATOM 1541 C C . PHE A 1 193 ? -30.889 -5.875 -13.373 1.00 28.81 193 PHE A C 1
ATOM 1543 O O . PHE A 1 193 ? -30.661 -6.526 -12.356 1.00 28.81 193 PHE A O 1
ATOM 1550 N N . LYS A 1 194 ? -31.643 -6.332 -14.378 1.00 37.31 194 LYS A N 1
ATOM 1551 C CA . LYS A 1 194 ? -32.342 -7.620 -14.437 1.00 37.31 194 LYS A CA 1
ATOM 1552 C C . LYS A 1 194 ? -31.368 -8.797 -14.306 1.00 37.31 194 LYS A C 1
ATOM 1554 O O . LYS A 1 194 ? -30.386 -8.832 -15.033 1.00 37.31 194 LYS A O 1
ATOM 1559 N N . GLN A 1 195 ? -31.776 -9.783 -13.490 1.00 30.25 195 GLN A N 1
ATOM 1560 C CA . GLN A 1 195 ? -31.113 -11.072 -13.207 1.00 30.25 195 GLN A CA 1
ATOM 1561 C C . GLN A 1 195 ? -29.812 -10.843 -12.420 1.00 30.25 195 GLN A C 1
ATOM 1563 O O . GLN A 1 195 ? -28.806 -10.501 -13.010 1.00 30.25 195 GLN A O 1
ATOM 1568 N N . TYR A 1 196 ? -29.796 -10.821 -11.083 1.00 25.59 196 TYR A N 1
ATOM 1569 C CA . TYR A 1 196 ? -29.933 -11.958 -10.160 1.00 25.59 196 TYR A CA 1
ATOM 1570 C C . TYR A 1 196 ? -30.496 -11.505 -8.791 1.00 25.59 196 TYR A C 1
ATOM 1572 O O . TYR A 1 196 ? -30.391 -10.340 -8.417 1.00 25.59 196 TYR A O 1
ATOM 1580 N N . ARG A 1 197 ? -31.107 -12.432 -8.036 1.00 27.30 197 ARG A N 1
ATOM 1581 C CA . ARG A 1 197 ? -31.627 -12.201 -6.674 1.00 27.30 197 ARG A CA 1
ATOM 1582 C C . ARG A 1 197 ? -30.490 -12.223 -5.646 1.00 27.30 197 ARG A C 1
ATOM 1584 O O . ARG A 1 197 ? -29.881 -13.268 -5.443 1.00 27.30 197 ARG A O 1
ATOM 1591 N N . THR A 1 198 ? -30.269 -11.110 -4.954 1.00 29.19 198 THR A N 1
ATOM 1592 C CA . THR A 1 198 ? -29.500 -11.051 -3.703 1.00 29.19 198 THR A CA 1
ATOM 1593 C C . THR A 1 198 ? -30.419 -11.418 -2.541 1.00 29.19 198 THR A C 1
ATOM 1595 O O . THR A 1 198 ? -31.453 -10.780 -2.338 1.00 29.19 198 THR A O 1
ATOM 1598 N N . ASN A 1 199 ? -30.063 -12.458 -1.786 1.00 28.75 199 ASN A N 1
ATOM 1599 C CA . ASN A 1 199 ? -30.772 -12.813 -0.561 1.00 28.75 199 ASN A CA 1
ATOM 1600 C C . ASN A 1 199 ? -30.445 -11.781 0.518 1.00 28.75 199 ASN A C 1
ATOM 1602 O O . ASN A 1 199 ? -29.363 -11.772 1.096 1.00 28.75 199 ASN A O 1
ATOM 1606 N N . VAL A 1 200 ? -31.409 -10.900 0.754 1.00 31.39 200 VAL A N 1
ATOM 1607 C CA . VAL A 1 200 ? -31.531 -10.110 1.972 1.00 31.39 200 VAL A CA 1
ATOM 1608 C C . VAL A 1 200 ? -31.987 -11.064 3.076 1.00 31.39 200 VAL A C 1
ATOM 1610 O O . VAL A 1 200 ? -33.035 -11.691 2.934 1.00 31.39 200 VAL A O 1
ATOM 1613 N N . LEU A 1 201 ? -31.235 -11.162 4.170 1.00 25.03 201 LEU A N 1
ATOM 1614 C CA . LEU A 1 201 ? -31.798 -11.565 5.456 1.00 25.03 201 LEU A CA 1
ATOM 1615 C C . LEU A 1 201 ? -31.948 -10.293 6.288 1.00 25.03 201 LEU A C 1
ATOM 1617 O O . LEU A 1 201 ? -30.972 -9.718 6.760 1.00 25.03 201 LEU A O 1
ATOM 1621 N N . LEU A 1 202 ? -33.192 -9.827 6.355 1.00 30.09 202 LEU A N 1
ATOM 1622 C CA . LEU A 1 202 ? -33.700 -8.996 7.434 1.00 30.09 202 LEU A CA 1
ATOM 1623 C C . LEU A 1 202 ? -34.245 -9.967 8.479 1.00 30.09 202 LEU A C 1
ATOM 1625 O O . LEU A 1 202 ? -35.121 -10.757 8.136 1.00 30.09 202 LEU A O 1
ATOM 1629 N N . GLU A 1 203 ? -33.717 -9.904 9.695 1.00 31.69 203 GLU A N 1
ATOM 1630 C CA . GLU A 1 203 ? -34.458 -9.478 10.892 1.00 31.69 203 GLU A CA 1
ATOM 1631 C C . GLU A 1 203 ? -33.490 -8.737 11.822 1.00 31.69 203 GLU A C 1
ATOM 1633 O O . GLU A 1 203 ? -32.339 -9.206 11.976 1.00 31.69 203 GLU A O 1
#

InterPro domains:
  IPR011528 Nuclease-related domain, NERD [PF08378] (21-128)
  IPR011528 Nuclease-related domain, NERD [PS50965] (18-128)